Protein AF-A0AAD4N0A0-F1 (afdb_monomer)

pLDDT: mean 78.09, std 19.61, range [38.66, 98.5]

Radius of gyration: 37.31 Å; Cα contacts (8 Å, |Δi|>4): 371; chains: 1; bounding box: 78×63×131 Å

Secondary structure (DSSP, 8-state):
-PPP------------SS---EEEEEEEEE-TTT--EEEEEEEEE--TT----SEEE--BT--EEEE-TTTTS---TT-EEEEEEE--TTEEEEEEEEEEE--TTTSEEEEEESS-SSSPPSEEEESB-S--PPEE-SSSEEEEEEE--SS----EEEEEEEEEE-HHHHHHHHHHHTTHHHHHHHHHHHHHHHHHHHHHHHHHHHHHHHHTTSS---------

InterPro domains:
  IPR000859 CUB domain [PF00431] (65-161)
  IPR000859 CUB domain [PS01180] (51-164)
  IPR000859 CUB domain [SM00042] (51-164)
  IPR000859 CUB domain [cd00041] (51-163)
  IPR035914 Spermadhesin, CUB domain superfamily [G3DSA:2.60.120.290] (49-170)
  IPR035914 Spermadhesin, CUB domain superfamily [SSF49854] (64-163)

Solvent-accessible surface area (backbone atoms only — not comparable to full-atom values): 13132 Å² total; per-residue (Å²): 135,79,82,82,84,76,80,77,77,82,79,80,86,76,88,72,86,88,65,89,55,74,52,78,46,75,44,85,46,72,48,89,85,76,79,52,75,45,75,49,75,47,75,46,86,56,66,85,70,45,69,73,75,43,72,41,81,35,41,79,80,43,78,44,82,51,61,41,33,60,48,85,41,57,33,54,58,62,39,78,35,58,37,37,39,38,34,59,88,71,26,16,41,39,37,37,68,77,41,40,30,36,38,62,89,64,20,37,42,37,34,25,62,23,90,53,85,88,59,81,58,79,42,77,46,52,19,74,54,93,81,65,76,73,46,68,39,90,36,31,24,34,26,36,40,39,38,33,42,92,58,78,67,32,41,31,34,36,31,36,34,21,15,40,75,28,73,67,52,51,53,55,50,53,58,64,61,60,58,59,66,58,53,53,51,49,51,52,50,49,51,50,53,55,48,52,52,53,52,49,52,50,51,53,53,51,54,55,57,62,67,69,75,75,74,79,81,84,83,81,84,84,88,130

Sequence (224 aa):
MLPDDEDESMQKSIDVEDIEFVSIWYHREGDKTNGARKLRIEYEWREKCYCGENELKAELGVWKLLTSPDYPLQYCNNLNCEYRIVADEGFQIALNITDFFTEMNQDSLAIFDGNTTDKEHLQLVSGVELFMPIIRTESNMMTLLFTTDLSITMRGFSLIYTAEKTPVYRDLVSKSTGHSRWSIACVVILVVILGATAVAFLFIRSNRLNVANERGGPAIRFVR

Foldseek 3Di:
DDDDPPPPPPDDDDDCPPADDKDKDWDWDDDPPPRDIDIDIDIDGDDALDLPDQEAEFAAPDKDKHFAGPAQPWHDAFHWHKHKYAYDPQWKKKKDWQWAAFAAPAKWKFKCADDDPPDHTPDIDYHGDHDDDIDIHPGRMMMITTGHHNDDTHSGTMMIMHIYRDPVNVVVVCVVVVVPVVVVVVVVVVVVVVVVVVVVVVVVVVVVVVVVPPDDDDDDDDDD

Nearest PDB structures (foldseek):
  3kq4-assembly1_B  TM=8.824E-01  e=2.313E-08  Homo sapiens
  7wr7-assembly1_A  TM=9.149E-01  e=5.010E-08  Homo sapiens
  7t4s-assembly1_F  TM=8.786E-01  e=3.598E-08  Homo sapiens
  7wqx-assembly1_A  TM=9.155E-01  e=2.931E-07  Homo sapiens
  8h3u-assembly1_A  TM=8.243E-01  e=2.818E-06  Homo sapiens

Mean predicted aligned error: 16.09 Å

Structure (mmCIF, N/CA/C/O backbone):
data_AF-A0AAD4N0A0-F1
#
_entry.id   AF-A0AAD4N0A0-F1
#
loop_
_atom_site.group_PDB
_atom_site.id
_atom_site.type_symbol
_atom_site.label_atom_id
_atom_site.label_alt_id
_atom_site.label_comp_id
_atom_site.label_asym_id
_atom_site.label_entity_id
_atom_site.label_seq_id
_atom_site.pdbx_PDB_ins_code
_atom_site.Cartn_x
_atom_site.Cartn_y
_atom_site.Cartn_z
_atom_site.occupancy
_atom_site.B_iso_or_equiv
_atom_site.auth_seq_id
_atom_site.auth_comp_id
_atom_site.auth_asym_id
_atom_site.auth_atom_id
_atom_site.pdbx_PDB_model_num
ATOM 1 N N . MET A 1 1 ? -32.082 -46.749 -29.767 1.00 39.00 1 MET A N 1
ATOM 2 C CA . MET A 1 1 ? -30.834 -46.004 -30.007 1.00 39.00 1 MET A CA 1
ATOM 3 C C . MET A 1 1 ? -31.104 -44.589 -29.547 1.00 39.00 1 MET A C 1
ATOM 5 O O . MET A 1 1 ? -31.880 -43.899 -30.193 1.00 39.00 1 MET A O 1
ATOM 9 N N . LEU A 1 2 ? -30.636 -44.259 -28.345 1.00 40.38 2 LEU A N 1
ATOM 10 C CA . LEU A 1 2 ? -30.612 -42.886 -27.840 1.00 40.38 2 LEU A CA 1
ATOM 11 C C . LEU A 1 2 ? -29.339 -42.230 -28.400 1.00 40.38 2 LEU A C 1
ATOM 13 O O . LEU A 1 2 ? -28.370 -42.969 -28.587 1.00 40.38 2 LEU A O 1
ATOM 17 N N . PRO A 1 3 ? -29.340 -40.930 -28.729 1.00 46.44 3 PRO A N 1
ATOM 18 C CA . PRO A 1 3 ? -28.129 -40.259 -29.178 1.00 46.44 3 PRO A CA 1
ATOM 19 C C . PRO A 1 3 ? -27.161 -40.151 -28.003 1.00 46.44 3 PRO A C 1
ATOM 21 O O . PRO A 1 3 ? -27.583 -39.856 -26.886 1.00 46.44 3 PRO A O 1
ATOM 24 N N . ASP A 1 4 ? -25.894 -40.436 -28.277 1.00 44.53 4 ASP A N 1
ATOM 25 C CA . ASP A 1 4 ? -24.787 -40.256 -27.351 1.00 44.53 4 ASP A CA 1
ATOM 26 C C . ASP A 1 4 ? -24.687 -38.772 -26.958 1.00 44.53 4 ASP A C 1
ATOM 28 O O . ASP A 1 4 ? -24.577 -37.900 -27.821 1.00 44.53 4 ASP A O 1
ATOM 32 N N . ASP A 1 5 ? -24.763 -38.489 -25.655 1.00 46.69 5 ASP A N 1
ATOM 33 C CA . ASP A 1 5 ? -24.410 -37.187 -25.090 1.00 46.69 5 ASP A CA 1
ATOM 34 C C . ASP A 1 5 ? -22.886 -37.029 -25.226 1.00 46.69 5 ASP A C 1
ATOM 36 O O . ASP A 1 5 ? -22.114 -37.509 -24.392 1.00 46.69 5 ASP A O 1
ATOM 40 N N . GLU A 1 6 ? -22.438 -36.415 -26.323 1.00 50.44 6 GLU A N 1
ATOM 41 C CA . GLU A 1 6 ? -21.056 -35.964 -26.462 1.00 50.44 6 GLU A CA 1
ATOM 42 C C . GLU A 1 6 ? -20.818 -34.830 -25.459 1.00 50.44 6 GLU A C 1
ATOM 44 O O . GLU A 1 6 ? -21.303 -33.709 -25.604 1.00 50.44 6 GLU A O 1
ATOM 49 N N . ASP A 1 7 ? -20.086 -35.165 -24.400 1.00 44.75 7 ASP A N 1
ATOM 50 C CA . ASP A 1 7 ? -19.534 -34.239 -23.420 1.00 44.75 7 ASP A CA 1
ATOM 51 C C . ASP A 1 7 ? -18.530 -33.331 -24.161 1.00 44.75 7 ASP A C 1
ATOM 53 O O . ASP A 1 7 ? -17.347 -33.656 -24.297 1.00 44.75 7 ASP A O 1
ATOM 57 N N . GLU A 1 8 ? -19.016 -32.229 -24.747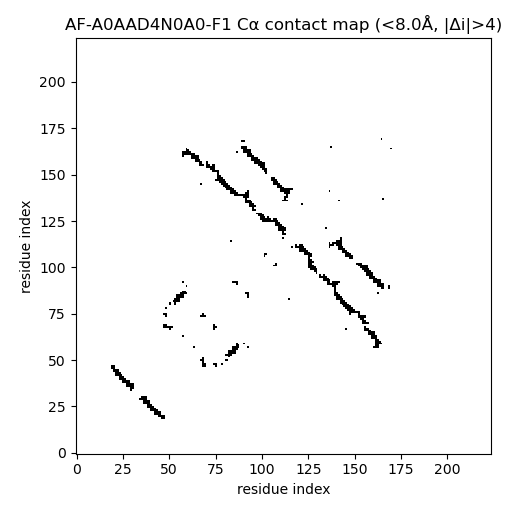 1.00 44.53 8 GLU A N 1
ATOM 58 C CA . GLU A 1 8 ? -18.183 -31.211 -25.391 1.00 44.53 8 GLU A CA 1
ATOM 59 C C . GLU A 1 8 ? -17.275 -30.583 -24.327 1.00 44.53 8 GLU A C 1
ATOM 61 O O . GLU A 1 8 ? -17.592 -29.584 -23.677 1.00 44.53 8 GLU A O 1
ATOM 66 N N . SER A 1 9 ? -16.095 -31.174 -24.145 1.00 45.38 9 SER A N 1
ATOM 67 C CA . SER A 1 9 ? -15.001 -30.544 -23.429 1.00 45.38 9 SER A CA 1
ATOM 68 C C . SER A 1 9 ? -14.623 -29.269 -24.185 1.00 45.38 9 SER A C 1
ATOM 70 O O . SER A 1 9 ? -13.879 -29.309 -25.166 1.00 45.38 9 SER A O 1
ATOM 72 N N . MET A 1 10 ? -15.162 -28.129 -23.750 1.00 38.66 10 MET A N 1
ATOM 73 C CA . MET A 1 10 ? -14.796 -26.810 -24.258 1.00 38.66 10 MET A CA 1
ATOM 74 C C . MET A 1 10 ? -13.320 -26.532 -23.948 1.00 38.66 10 MET A C 1
ATOM 76 O O . MET A 1 10 ? -12.972 -25.973 -22.907 1.00 38.66 10 MET A O 1
ATOM 80 N N . GLN A 1 11 ? -12.431 -26.900 -24.866 1.00 45.00 11 GLN A N 1
ATOM 81 C CA . GLN A 1 11 ? -11.058 -26.422 -24.868 1.00 45.00 11 GLN A CA 1
ATOM 82 C C . GLN A 1 11 ? -11.026 -25.090 -25.617 1.00 45.00 11 GLN A C 1
ATOM 84 O O . GLN A 1 11 ? -11.047 -25.043 -26.844 1.00 45.00 11 GLN A O 1
ATOM 89 N N . LYS A 1 12 ? -10.998 -23.985 -24.869 1.00 49.06 12 LYS A N 1
ATOM 90 C CA . LYS A 1 12 ? -10.804 -22.650 -25.435 1.00 49.06 12 LYS A CA 1
ATOM 91 C C . LYS A 1 12 ? -9.315 -22.311 -25.375 1.00 49.06 12 LYS A C 1
ATOM 93 O O . LYS A 1 12 ? -8.808 -21.954 -24.316 1.00 49.06 12 LYS A O 1
ATOM 98 N N . SER A 1 13 ? -8.610 -22.477 -26.490 1.00 48.03 13 SER A N 1
ATOM 99 C CA . SER A 1 13 ? -7.266 -21.922 -26.668 1.00 48.03 13 SER A CA 1
ATOM 100 C C . SER A 1 13 ? -7.373 -20.409 -26.856 1.00 48.03 13 SER A C 1
ATOM 102 O O . SER A 1 13 ? -8.276 -19.931 -27.543 1.00 48.03 13 SER A O 1
ATOM 104 N N . ILE A 1 14 ? -6.484 -19.654 -26.218 1.00 56.62 14 ILE A N 1
ATOM 105 C CA . ILE A 1 14 ? -6.384 -18.203 -26.377 1.00 56.62 14 ILE A CA 1
ATOM 106 C C . ILE A 1 14 ? -4.978 -17.927 -26.896 1.00 56.62 14 ILE A C 1
ATOM 108 O O . ILE A 1 14 ? -4.012 -18.352 -26.265 1.00 56.62 14 ILE A O 1
ATOM 112 N N . ASP A 1 15 ? -4.885 -17.260 -28.043 1.00 48.06 15 ASP A N 1
ATOM 113 C CA . ASP A 1 15 ? -3.617 -16.829 -28.627 1.00 48.06 15 ASP A CA 1
ATOM 114 C C . ASP A 1 15 ? -3.107 -15.589 -27.874 1.00 48.06 15 ASP A C 1
ATOM 116 O O . ASP A 1 15 ? -3.826 -14.607 -27.691 1.00 48.06 15 ASP A O 1
ATOM 120 N N . VAL A 1 16 ? -1.877 -15.680 -27.365 1.00 56.72 16 VAL A N 1
ATOM 121 C CA . VAL A 1 16 ? -1.279 -14.782 -26.360 1.00 56.72 16 VAL A CA 1
ATOM 122 C C . VAL A 1 16 ? -0.253 -13.866 -27.032 1.00 56.72 16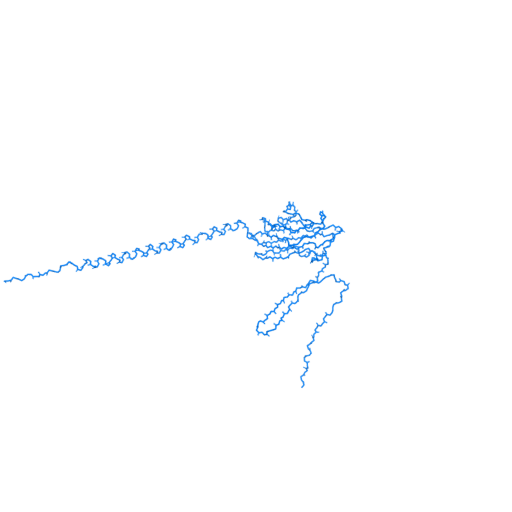 VAL A C 1
ATOM 124 O O . VAL A 1 16 ? 0.922 -13.896 -26.682 1.00 56.72 16 VAL A O 1
ATOM 127 N N . GLU A 1 17 ? -0.657 -13.105 -28.052 1.00 55.78 17 GLU A N 1
ATOM 128 C CA . GLU A 1 17 ? 0.289 -12.232 -28.777 1.00 55.78 17 GLU A CA 1
ATOM 129 C C . GLU A 1 17 ? 0.360 -10.794 -28.223 1.00 55.78 17 GLU A C 1
ATOM 131 O O . GLU A 1 17 ? 1.402 -10.165 -28.362 1.00 55.78 17 GLU A O 1
ATOM 136 N N . ASP A 1 18 ? -0.648 -10.331 -27.469 1.00 47.41 18 ASP A N 1
ATOM 137 C CA . ASP A 1 18 ? -0.674 -8.991 -26.833 1.00 47.41 18 ASP A CA 1
ATOM 138 C C . ASP A 1 18 ? -0.895 -9.038 -25.305 1.00 47.41 18 ASP A C 1
ATOM 140 O O . ASP A 1 18 ? -1.326 -8.071 -24.676 1.00 47.41 18 ASP A O 1
ATOM 144 N N . ILE A 1 19 ? -0.667 -10.195 -24.683 1.00 53.41 19 ILE A N 1
ATOM 145 C CA . ILE A 1 19 ? -1.099 -10.468 -23.308 1.00 53.41 19 ILE A CA 1
ATOM 146 C C . ILE A 1 19 ? 0.129 -10.548 -22.403 1.00 53.41 19 ILE A C 1
ATOM 148 O O . ILE A 1 19 ? 0.913 -11.491 -22.500 1.00 53.41 19 ILE A O 1
ATOM 152 N N . GLU A 1 20 ? 0.289 -9.588 -21.493 1.00 63.09 20 GLU A N 1
ATOM 153 C CA . GLU A 1 20 ? 1.493 -9.535 -20.658 1.00 63.09 20 GLU A CA 1
ATOM 154 C C . GLU A 1 20 ? 1.367 -10.275 -19.311 1.00 63.09 20 GLU A C 1
ATOM 156 O O . GLU A 1 20 ? 2.393 -10.689 -18.774 1.00 63.09 20 GLU A O 1
ATOM 161 N N . PHE A 1 21 ? 0.162 -10.517 -18.766 1.00 56.12 21 PHE A N 1
ATOM 162 C CA . PHE A 1 21 ? -0.040 -11.375 -17.581 1.00 56.12 21 PHE A CA 1
ATOM 163 C C . PHE A 1 21 ? -1.516 -11.739 -17.336 1.00 56.12 21 PHE A C 1
ATOM 165 O O . PHE A 1 21 ? -2.439 -10.999 -17.671 1.00 56.12 21 PHE A O 1
ATOM 172 N N . VAL A 1 22 ? -1.734 -12.904 -16.715 1.00 64.94 22 VAL A N 1
ATOM 173 C CA . VAL A 1 22 ? -3.046 -13.413 -16.279 1.00 64.94 22 VAL A CA 1
ATOM 174 C C . VAL A 1 22 ? -2.965 -13.686 -14.782 1.00 64.94 22 VAL A C 1
ATOM 176 O O . VAL A 1 22 ? -2.152 -14.502 -14.343 1.00 64.94 22 VAL A O 1
ATOM 179 N N . SER A 1 23 ? -3.806 -13.022 -13.988 1.00 62.53 23 SER A N 1
ATOM 180 C CA . SER A 1 23 ? -3.938 -13.348 -12.563 1.00 62.53 23 SER A CA 1
ATOM 181 C C . SER A 1 23 ? -4.853 -14.560 -12.418 1.00 62.53 23 SER A C 1
ATOM 183 O O . SER A 1 23 ? -5.976 -14.530 -12.915 1.00 62.53 23 SER A O 1
ATOM 185 N N . ILE A 1 24 ? -4.379 -15.625 -11.763 1.00 72.75 24 ILE A N 1
ATOM 186 C CA . ILE A 1 24 ? -5.126 -16.878 -11.584 1.00 72.75 24 ILE A CA 1
ATOM 187 C C . ILE A 1 24 ? -5.365 -17.113 -10.096 1.00 72.75 24 ILE A C 1
ATOM 189 O O . ILE A 1 24 ? -4.429 -17.317 -9.323 1.00 72.75 24 ILE A O 1
ATOM 193 N N . TRP A 1 25 ? -6.632 -17.168 -9.713 1.00 65.12 25 TRP A N 1
ATOM 194 C CA . TRP A 1 25 ? -7.077 -17.569 -8.388 1.00 65.12 25 TRP A CA 1
ATOM 195 C C . TRP A 1 25 ? -7.636 -18.983 -8.472 1.00 65.12 25 TRP A C 1
ATOM 197 O O . TRP A 1 25 ? -8.392 -19.308 -9.388 1.00 65.12 25 TRP A O 1
ATOM 207 N N . TYR A 1 26 ? -7.291 -19.848 -7.519 1.00 73.62 26 TYR A N 1
ATOM 208 C CA . TYR A 1 26 ? -7.885 -21.177 -7.451 1.00 73.62 26 TYR A CA 1
ATOM 209 C C . TYR A 1 26 ? -8.415 -21.478 -6.055 1.00 73.62 26 TYR A C 1
ATOM 211 O O . TYR A 1 26 ? -7.747 -21.273 -5.043 1.00 73.62 26 TYR A O 1
ATOM 219 N N . HIS A 1 27 ? -9.623 -22.027 -6.013 1.00 72.81 27 HIS A N 1
ATOM 220 C CA . HIS A 1 27 ? -10.274 -22.467 -4.793 1.00 72.81 27 HIS A CA 1
ATOM 221 C C . HIS A 1 27 ? -10.482 -23.974 -4.866 1.00 72.81 27 HIS A C 1
ATOM 223 O O . HIS A 1 27 ? -11.078 -24.502 -5.810 1.00 72.81 27 HIS A O 1
ATOM 229 N N . ARG A 1 28 ? -9.985 -24.687 -3.853 1.00 73.88 28 ARG A N 1
ATOM 230 C CA . ARG A 1 28 ? -10.253 -26.115 -3.692 1.00 73.88 28 ARG A CA 1
ATOM 231 C C . ARG A 1 28 ? -11.594 -26.280 -2.987 1.00 73.88 28 ARG A C 1
ATOM 233 O O . ARG A 1 28 ? -11.701 -26.028 -1.792 1.00 73.88 28 ARG A O 1
ATOM 240 N N . GLU A 1 29 ? -12.590 -26.753 -3.717 1.00 73.69 29 GLU A N 1
ATOM 241 C CA . GLU A 1 29 ? -13.900 -27.104 -3.184 1.00 73.69 29 GLU A CA 1
ATOM 242 C C . GLU A 1 29 ? -13.944 -28.633 -3.009 1.00 73.69 29 GLU A C 1
ATOM 244 O O . GLU A 1 29 ? -13.784 -29.405 -3.956 1.00 73.69 29 GLU A O 1
ATOM 249 N N . GLY A 1 30 ? -14.041 -29.092 -1.761 1.00 60.69 30 GLY A N 1
ATOM 250 C CA . GLY A 1 30 ? -14.078 -30.516 -1.430 1.00 60.69 30 GLY A CA 1
ATOM 251 C C . GLY A 1 30 ? -15.441 -30.898 -0.881 1.00 60.69 30 GLY A C 1
ATOM 252 O O . GLY A 1 30 ? -15.809 -30.420 0.190 1.00 60.69 30 GLY A O 1
ATOM 253 N N . ASP A 1 31 ? -16.151 -31.794 -1.563 1.00 63.16 31 ASP A N 1
ATOM 254 C CA . ASP A 1 31 ? -17.316 -32.452 -0.981 1.00 63.16 31 ASP A CA 1
ATOM 255 C C . ASP A 1 31 ? -16.859 -33.741 -0.283 1.00 63.16 31 ASP A C 1
ATOM 257 O O . ASP A 1 31 ? -16.401 -34.698 -0.915 1.00 63.16 31 ASP A O 1
ATOM 261 N N . LYS A 1 32 ? -16.943 -33.757 1.052 1.00 60.81 32 LYS A N 1
ATOM 262 C CA . LYS A 1 32 ? -16.514 -34.896 1.882 1.00 60.81 32 LYS A CA 1
ATOM 263 C C . LYS A 1 32 ? -17.379 -36.143 1.676 1.00 60.81 32 LYS A C 1
ATOM 265 O O . LYS A 1 32 ? -16.989 -37.208 2.146 1.00 60.81 32 LYS A O 1
ATOM 270 N N . THR A 1 33 ? -18.536 -36.019 1.027 1.00 62.75 33 THR A N 1
ATOM 271 C CA . THR A 1 33 ? -19.525 -37.100 0.934 1.00 62.75 33 THR A CA 1
ATOM 272 C C . THR A 1 33 ? -19.315 -38.016 -0.269 1.00 62.75 33 THR A C 1
ATOM 274 O O . THR A 1 33 ? -19.489 -39.223 -0.137 1.00 62.75 33 THR A O 1
ATOM 277 N N . ASN A 1 34 ? -18.843 -37.480 -1.401 1.00 63.91 34 ASN A N 1
ATOM 278 C CA . ASN A 1 34 ? -18.766 -38.226 -2.665 1.00 63.91 34 ASN A CA 1
ATOM 279 C C . ASN A 1 34 ? -17.339 -38.413 -3.209 1.00 63.91 34 ASN A C 1
ATOM 281 O O . ASN A 1 34 ? -17.160 -38.933 -4.306 1.00 63.91 34 ASN A O 1
ATOM 285 N N . GLY A 1 35 ? -16.304 -37.968 -2.486 1.00 61.94 35 GLY A N 1
ATOM 286 C CA . GLY A 1 35 ? -14.903 -38.097 -2.920 1.00 61.94 35 GLY A CA 1
ATOM 287 C C . GLY A 1 35 ? -14.523 -37.239 -4.138 1.00 61.94 35 GLY A C 1
ATOM 288 O O . GLY A 1 35 ? -13.354 -37.218 -4.531 1.00 61.94 35 GLY A O 1
ATOM 289 N N . ALA A 1 36 ? -15.478 -36.502 -4.710 1.00 61.31 36 ALA A N 1
ATOM 290 C CA . ALA A 1 36 ? -15.263 -35.570 -5.802 1.00 61.31 36 ALA A CA 1
ATOM 291 C C . ALA A 1 36 ? -14.485 -34.339 -5.313 1.00 61.31 36 ALA A C 1
ATOM 293 O O . ALA A 1 36 ? -14.819 -33.712 -4.303 1.00 61.31 36 ALA A O 1
ATOM 294 N N . ARG A 1 37 ? -13.426 -33.988 -6.046 1.00 69.25 37 ARG A N 1
ATOM 295 C CA . ARG A 1 37 ? -12.645 -32.768 -5.829 1.00 69.25 37 ARG A CA 1
ATOM 296 C C . ARG A 1 37 ? -13.008 -31.787 -6.929 1.00 69.25 37 ARG A C 1
ATOM 298 O O . ARG A 1 37 ? -12.824 -32.100 -8.100 1.00 69.25 37 ARG A O 1
ATOM 305 N N . LYS A 1 38 ? -13.500 -30.614 -6.552 1.00 71.50 38 LYS A N 1
ATOM 306 C CA . LYS A 1 38 ? -13.829 -29.540 -7.480 1.00 71.50 38 LYS A CA 1
ATOM 307 C C . LYS A 1 38 ? -12.783 -28.437 -7.342 1.00 71.50 38 LYS A C 1
ATOM 309 O O . LYS A 1 38 ? -12.433 -28.022 -6.239 1.00 71.50 38 LYS A O 1
ATOM 314 N N . LEU A 1 39 ? -12.241 -27.996 -8.470 1.00 73.19 39 LEU A N 1
ATOM 315 C CA . LEU A 1 39 ? -11.342 -26.852 -8.539 1.00 73.19 39 LEU A CA 1
ATOM 316 C C . LEU A 1 39 ? -12.112 -25.721 -9.208 1.00 73.19 39 LEU A C 1
ATOM 318 O O . LEU A 1 39 ? -12.539 -25.863 -10.351 1.00 73.19 39 LEU A O 1
ATOM 322 N N . ARG A 1 40 ? -12.317 -24.618 -8.492 1.00 75.25 40 ARG A N 1
ATOM 323 C CA . ARG A 1 40 ? -12.798 -23.382 -9.108 1.00 75.25 40 ARG A CA 1
ATOM 324 C C . ARG A 1 40 ? -11.579 -22.551 -9.472 1.00 75.25 40 ARG A C 1
ATOM 326 O O . ARG A 1 40 ? -10.789 -22.246 -8.584 1.00 75.25 40 ARG A O 1
ATOM 333 N N . ILE A 1 41 ? -11.436 -22.221 -10.749 1.00 76.12 41 ILE A N 1
ATOM 334 C CA . ILE A 1 41 ? -10.398 -21.321 -11.252 1.00 76.12 41 ILE A CA 1
ATOM 335 C C . ILE A 1 41 ? -11.090 -20.026 -11.665 1.00 76.12 41 ILE A C 1
ATOM 337 O O . ILE A 1 41 ? -12.038 -20.059 -12.445 1.00 76.12 41 ILE A O 1
ATOM 341 N N . GLU A 1 42 ? -10.631 -18.910 -11.121 1.00 73.12 42 GLU A N 1
ATOM 342 C CA . GLU A 1 42 ? -11.052 -17.562 -11.494 1.00 73.12 42 GLU A CA 1
ATOM 343 C C . GLU A 1 42 ? -9.836 -16.860 -12.099 1.00 73.12 42 GLU A C 1
ATOM 345 O O . GLU A 1 42 ? -8.722 -17.003 -11.593 1.00 73.12 42 GLU A O 1
ATOM 350 N N . TYR A 1 43 ? -10.025 -16.150 -13.208 1.00 69.56 43 TYR A N 1
ATOM 351 C CA . TYR A 1 43 ? -8.945 -15.431 -13.873 1.00 69.56 43 TYR A CA 1
ATOM 352 C C . TYR A 1 43 ? -9.379 -14.018 -14.239 1.00 69.56 43 TYR A C 1
ATOM 354 O O . TYR A 1 43 ? -10.552 -13.768 -14.517 1.00 69.56 43 TYR A O 1
ATOM 362 N N . GLU A 1 44 ? -8.416 -13.106 -14.242 1.00 67.38 44 GLU A N 1
ATOM 363 C CA . GLU A 1 44 ? -8.625 -11.699 -14.564 1.00 67.38 44 GLU A CA 1
ATOM 364 C C . GLU A 1 44 ? -7.501 -11.205 -15.484 1.00 67.38 44 GLU A C 1
ATOM 366 O O . GLU A 1 44 ? -6.320 -11.486 -15.245 1.00 67.38 44 GLU A O 1
ATOM 371 N N . TRP A 1 45 ? -7.889 -10.479 -16.537 1.00 65.94 45 TRP A N 1
ATOM 372 C CA . TRP A 1 45 ? -6.970 -9.734 -17.396 1.00 65.94 45 TRP A CA 1
ATOM 373 C C . TRP A 1 45 ? -6.547 -8.465 -16.674 1.00 65.94 45 TRP A C 1
ATOM 375 O O . TRP A 1 45 ? -7.401 -7.715 -16.206 1.00 65.94 45 TRP A O 1
ATOM 385 N N . ARG A 1 46 ? -5.247 -8.198 -16.612 1.00 64.12 46 ARG A N 1
ATOM 386 C CA . ARG A 1 46 ? -4.735 -6.947 -16.062 1.00 64.12 46 ARG A CA 1
ATOM 387 C C . ARG A 1 46 ? -3.787 -6.313 -17.070 1.00 64.12 46 ARG A C 1
ATOM 389 O O . ARG A 1 46 ? -3.024 -7.006 -17.736 1.00 64.12 46 ARG A O 1
ATOM 396 N N . GLU A 1 47 ? -3.887 -4.998 -17.204 1.00 69.38 47 GLU A N 1
ATOM 397 C CA . GLU A 1 47 ? -2.942 -4.204 -17.986 1.00 69.38 47 GLU A CA 1
ATOM 398 C C . GLU A 1 47 ? -1.642 -4.056 -17.202 1.00 69.38 47 GLU A C 1
ATOM 400 O O . GLU A 1 47 ? -1.664 -3.872 -15.983 1.00 69.38 47 GLU A O 1
ATOM 405 N N . LYS A 1 48 ? -0.498 -4.151 -17.881 1.00 72.44 48 LYS A N 1
ATOM 406 C CA . LYS A 1 48 ? 0.804 -4.104 -17.203 1.00 72.44 48 LYS A CA 1
ATOM 407 C C . LYS A 1 48 ? 1.003 -2.719 -16.649 1.00 72.44 48 LYS A C 1
ATOM 409 O O . LYS A 1 48 ? 0.495 -1.754 -17.218 1.00 72.44 48 LYS A O 1
ATOM 414 N N . CYS A 1 49 ? 1.712 -2.618 -15.531 1.00 82.94 49 CYS A N 1
ATOM 415 C CA . CYS A 1 49 ? 1.886 -1.334 -14.861 1.00 82.94 49 CYS A CA 1
ATOM 416 C C . CYS A 1 49 ? 0.576 -0.726 -14.320 1.00 82.94 49 CYS A C 1
ATOM 418 O O . CYS A 1 49 ? 0.552 0.457 -13.979 1.00 82.94 49 CYS A O 1
ATOM 420 N N . TYR A 1 50 ? -0.512 -1.497 -14.221 1.00 85.38 50 TYR A N 1
ATOM 421 C CA . TYR A 1 50 ? -1.758 -1.015 -13.636 1.00 85.38 50 TYR A CA 1
ATOM 422 C C . TYR A 1 50 ? -1.713 -1.085 -12.108 1.00 85.38 50 TYR A C 1
ATOM 424 O O . TYR A 1 50 ? -1.452 -2.134 -11.518 1.00 85.38 50 TYR A O 1
ATOM 432 N N . CYS A 1 51 ? -2.019 0.041 -11.464 1.00 89.69 51 CYS A N 1
ATOM 433 C CA . CYS A 1 51 ? -2.038 0.167 -10.009 1.00 89.69 51 CYS A CA 1
ATOM 434 C C . CYS A 1 51 ? -3.194 -0.594 -9.342 1.00 89.69 51 CYS A C 1
ATOM 436 O O . CYS A 1 51 ? -3.183 -0.742 -8.133 1.00 89.69 51 CYS A O 1
ATOM 438 N N . GLY A 1 52 ? -4.184 -1.108 -10.073 1.00 86.69 52 GLY A N 1
ATOM 439 C CA . GLY A 1 52 ? -5.357 -1.714 -9.441 1.00 86.69 52 GLY A CA 1
ATOM 440 C C . GLY A 1 52 ? -6.360 -0.674 -8.937 1.00 86.69 52 GLY A C 1
ATOM 441 O O . GLY A 1 52 ? -6.410 0.457 -9.417 1.00 86.69 52 GLY A O 1
ATOM 442 N N . GLU A 1 53 ? -7.191 -1.084 -7.978 1.00 88.75 53 GLU A N 1
ATOM 443 C CA . GLU A 1 53 ? -8.199 -0.220 -7.365 1.00 88.75 53 GLU A CA 1
ATOM 444 C C . GLU A 1 53 ? -7.569 0.799 -6.407 1.00 88.75 53 GLU A C 1
ATOM 446 O O . GLU A 1 53 ? -6.790 0.450 -5.518 1.00 88.75 53 GLU A O 1
ATOM 451 N N . ASN A 1 54 ? -7.987 2.059 -6.538 1.00 91.00 54 ASN A N 1
ATOM 452 C CA . ASN A 1 54 ? -7.490 3.144 -5.694 1.00 91.00 54 ASN A CA 1
ATOM 453 C C . ASN A 1 54 ? -8.180 3.207 -4.323 1.00 91.00 54 ASN A C 1
ATOM 455 O O . ASN A 1 54 ? -7.660 3.867 -3.434 1.00 91.00 54 ASN A O 1
ATOM 459 N N . GLU A 1 55 ? -9.344 2.577 -4.124 1.00 95.62 55 GLU A N 1
ATOM 460 C CA . GLU A 1 55 ? -10.085 2.616 -2.854 1.00 95.62 55 GLU A CA 1
ATOM 461 C C . GLU A 1 55 ? -10.299 1.201 -2.308 1.00 95.62 55 GLU A C 1
ATOM 463 O O . GLU A 1 55 ? -10.988 0.377 -2.901 1.00 95.62 55 GLU A O 1
ATOM 468 N N . LEU A 1 56 ? -9.699 0.921 -1.155 1.00 96.88 56 LEU A N 1
ATOM 469 C CA . LEU A 1 56 ? -9.595 -0.398 -0.549 1.00 96.88 56 LEU A CA 1
ATOM 470 C C . LEU A 1 56 ? -10.306 -0.410 0.803 1.00 96.88 56 LEU A C 1
ATOM 472 O O . LEU A 1 56 ? -10.127 0.485 1.625 1.00 96.88 56 LEU A O 1
ATOM 476 N N . LYS A 1 57 ? -11.079 -1.460 1.090 1.00 97.75 57 LYS A N 1
ATOM 477 C CA . LYS A 1 57 ? -11.786 -1.590 2.375 1.00 97.75 57 LYS A CA 1
ATOM 478 C C . LYS A 1 57 ? -11.020 -2.457 3.364 1.00 97.75 57 LYS A C 1
ATOM 480 O O . LYS A 1 57 ? -10.825 -3.649 3.112 1.00 97.75 57 LYS A O 1
ATOM 485 N N . ALA A 1 58 ? -10.663 -1.897 4.515 1.00 98.00 58 ALA A N 1
ATOM 486 C CA . ALA A 1 58 ? -10.105 -2.633 5.642 1.00 98.00 58 ALA A CA 1
ATOM 487 C C . ALA A 1 58 ? -11.221 -3.182 6.540 1.00 98.00 58 ALA A C 1
ATOM 489 O O . ALA A 1 58 ? -12.075 -2.446 7.027 1.00 98.00 58 ALA A O 1
ATOM 490 N N . GLU A 1 59 ? -11.190 -4.490 6.786 1.00 97.19 59 GLU A N 1
ATOM 491 C CA . GLU A 1 59 ? -12.158 -5.182 7.638 1.00 97.19 59 GLU A CA 1
ATOM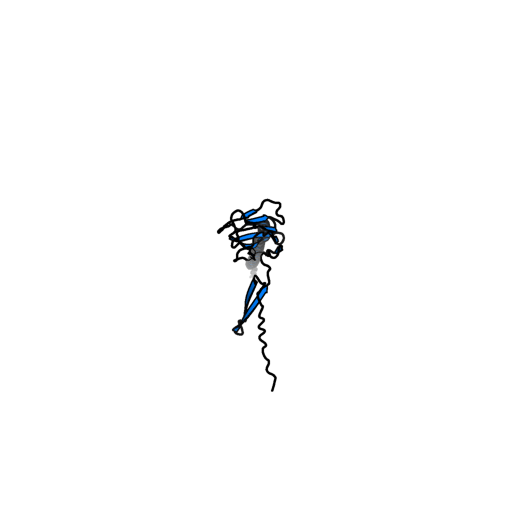 492 C C . GLU A 1 59 ? -11.530 -5.526 8.992 1.00 97.19 59 GLU A C 1
ATOM 494 O O . GLU A 1 59 ? -10.339 -5.841 9.084 1.00 97.19 59 GLU A O 1
ATOM 499 N N . LEU A 1 60 ? -12.333 -5.456 10.058 1.00 96.56 60 LEU A N 1
ATOM 500 C CA . LEU A 1 60 ? -11.860 -5.646 11.429 1.00 96.56 60 LEU A CA 1
ATOM 501 C C . LEU A 1 60 ? -11.271 -7.050 11.625 1.00 96.56 60 LEU A C 1
ATOM 503 O O . LEU A 1 60 ? -11.994 -8.044 11.595 1.00 96.56 60 LEU A O 1
ATOM 507 N N . GLY A 1 61 ? -9.965 -7.121 11.893 1.00 94.38 61 GLY A N 1
ATOM 508 C CA . GLY A 1 61 ? -9.252 -8.373 12.164 1.00 94.38 61 GLY A CA 1
ATOM 509 C C . GLY A 1 61 ? -9.047 -9.285 10.950 1.00 94.38 61 GLY A C 1
ATOM 510 O O . GLY A 1 61 ? -8.531 -10.391 11.113 1.00 94.38 61 GLY A O 1
ATOM 511 N N . VAL A 1 62 ? -9.431 -8.845 9.749 1.00 96.88 62 VAL A N 1
ATOM 512 C CA . VAL A 1 62 ? -9.192 -9.566 8.495 1.00 96.88 62 VAL A CA 1
ATOM 513 C C . VAL A 1 62 ? -7.998 -8.923 7.801 1.00 96.88 62 VAL A C 1
ATOM 515 O O . VAL A 1 62 ? -8.035 -7.738 7.470 1.00 96.88 62 VAL A O 1
ATOM 518 N N . TRP A 1 63 ? -6.926 -9.692 7.618 1.00 96.50 63 TRP A N 1
ATOM 519 C CA . TRP A 1 63 ? -5.737 -9.241 6.899 1.00 96.50 63 TRP A CA 1
ATOM 520 C C . TRP A 1 63 ? -5.938 -9.400 5.395 1.00 96.50 63 TRP A C 1
ATOM 522 O O . TRP A 1 63 ? -6.200 -10.504 4.915 1.00 96.50 63 TRP A O 1
ATOM 532 N N . LYS A 1 64 ? -5.800 -8.298 4.660 1.00 96.88 64 LYS A N 1
ATOM 533 C CA . LYS A 1 64 ? -5.870 -8.248 3.197 1.00 96.88 64 LYS A CA 1
ATOM 534 C C . LYS A 1 64 ? -4.497 -7.942 2.621 1.00 96.88 64 LYS A C 1
ATOM 536 O O . LYS A 1 64 ? -3.747 -7.168 3.206 1.00 96.88 64 LYS A O 1
ATOM 541 N N . LEU A 1 65 ? -4.187 -8.563 1.489 1.00 95.81 65 LEU A N 1
ATOM 542 C CA . LEU A 1 65 ? -2.938 -8.383 0.756 1.00 95.81 65 LEU A CA 1
ATOM 543 C C . LEU A 1 65 ? -3.071 -7.220 -0.234 1.00 95.81 65 LEU A C 1
ATOM 545 O O . LEU A 1 65 ? -4.079 -7.117 -0.929 1.00 95.81 65 LEU A O 1
ATOM 549 N N . LEU A 1 66 ? -2.035 -6.390 -0.320 1.00 96.50 66 LEU A N 1
ATOM 550 C CA . LEU A 1 66 ? -1.821 -5.424 -1.393 1.00 96.50 66 LEU A CA 1
ATOM 551 C C . LEU A 1 66 ? -0.378 -5.552 -1.878 1.00 96.50 66 LEU A C 1
ATOM 553 O O . LEU A 1 66 ? 0.550 -5.674 -1.077 1.00 96.50 66 LEU A O 1
ATOM 557 N N . THR A 1 67 ? -0.188 -5.504 -3.188 1.00 95.69 67 THR A N 1
ATOM 558 C CA . THR A 1 67 ? 1.129 -5.606 -3.813 1.00 95.69 67 THR A CA 1
ATOM 559 C C . THR A 1 67 ? 1.338 -4.474 -4.805 1.00 95.69 67 THR A C 1
ATOM 561 O O . THR A 1 67 ? 0.368 -3.925 -5.328 1.00 95.69 67 THR A O 1
ATOM 564 N N . SER A 1 68 ? 2.597 -4.151 -5.097 1.00 96.00 68 SER A N 1
ATOM 565 C CA . SER A 1 68 ? 2.928 -3.300 -6.242 1.00 96.00 68 SER A CA 1
ATOM 566 C C . SER A 1 68 ? 2.453 -3.943 -7.553 1.00 96.00 68 SE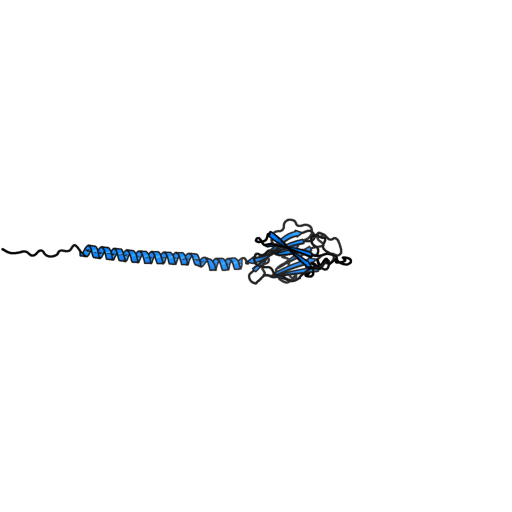R A C 1
ATOM 568 O O . SER A 1 68 ? 2.273 -5.171 -7.594 1.00 96.00 68 SER A O 1
ATOM 570 N N . PRO A 1 69 ? 2.295 -3.154 -8.634 1.00 93.06 69 PRO A N 1
ATOM 571 C CA . PRO A 1 69 ? 2.046 -3.698 -9.964 1.00 93.06 69 PRO A CA 1
ATOM 572 C C . PRO A 1 69 ? 3.040 -4.812 -10.297 1.00 93.06 69 PRO A C 1
ATOM 574 O O . PRO A 1 69 ? 4.227 -4.703 -9.986 1.00 93.06 69 PRO A O 1
ATOM 577 N N . ASP A 1 70 ? 2.524 -5.890 -10.882 1.00 90.12 70 ASP A N 1
ATOM 578 C CA . ASP A 1 70 ? 3.271 -7.048 -11.383 1.00 90.12 70 ASP A CA 1
ATOM 579 C C . ASP A 1 70 ? 4.050 -7.885 -10.347 1.00 90.12 70 ASP A C 1
ATOM 581 O O . ASP A 1 70 ? 4.649 -8.894 -10.718 1.00 90.12 70 ASP A O 1
ATOM 585 N N . TYR A 1 71 ? 3.994 -7.570 -9.045 1.00 92.19 71 TYR A N 1
ATOM 586 C CA . TYR A 1 71 ? 4.629 -8.382 -7.994 1.00 92.19 71 TYR A CA 1
ATOM 587 C C . TYR A 1 71 ? 4.210 -9.870 -8.100 1.00 92.19 71 TYR A C 1
ATOM 589 O O . TYR A 1 71 ? 3.014 -10.158 -8.203 1.00 92.19 71 TYR A O 1
ATOM 597 N N . PRO A 1 72 ? 5.140 -10.850 -8.029 1.00 93.19 72 PRO A N 1
ATOM 598 C CA . PRO A 1 72 ? 6.553 -10.743 -7.646 1.00 93.19 72 PRO A CA 1
ATOM 599 C C . PRO A 1 72 ? 7.5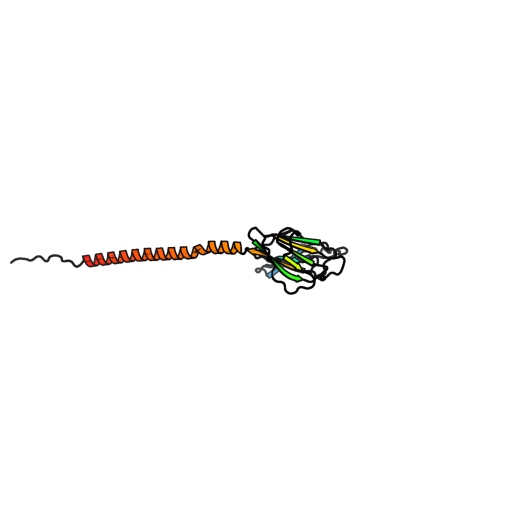22 -10.550 -8.830 1.00 93.19 72 PRO A C 1
ATOM 601 O O . PRO A 1 72 ? 8.720 -10.824 -8.697 1.00 93.19 72 PRO A O 1
ATOM 604 N N . LEU A 1 73 ? 7.028 -10.147 -10.001 1.00 91.50 73 LEU A N 1
ATOM 605 C CA . LEU A 1 73 ? 7.868 -9.636 -11.083 1.00 91.50 73 LEU A CA 1
ATOM 606 C C . LEU A 1 73 ? 8.284 -8.192 -10.782 1.00 91.50 73 LEU A C 1
ATOM 608 O O . LEU A 1 73 ? 7.973 -7.642 -9.727 1.00 91.50 73 LEU A O 1
ATOM 612 N N . GLN A 1 74 ? 9.064 -7.613 -11.691 1.00 94.31 74 GLN A N 1
ATOM 613 C CA . GLN A 1 74 ? 9.497 -6.232 -11.550 1.00 94.31 74 GLN A CA 1
ATOM 614 C C . GLN A 1 74 ? 8.329 -5.275 -11.795 1.00 94.31 74 GLN A C 1
ATOM 616 O O . GLN A 1 74 ? 7.585 -5.472 -12.755 1.00 94.31 74 GLN A O 1
ATOM 621 N N . TYR A 1 75 ? 8.198 -4.244 -10.955 1.00 95.62 75 TYR A N 1
ATOM 622 C CA . TYR A 1 75 ? 7.253 -3.150 -11.200 1.00 95.62 75 TYR A CA 1
ATOM 623 C C . TYR A 1 75 ? 7.663 -2.336 -12.436 1.00 95.62 75 TYR A C 1
ATOM 625 O O . TYR A 1 75 ? 8.717 -2.559 -13.025 1.00 95.62 75 TYR A O 1
ATOM 633 N N . CYS A 1 76 ? 6.842 -1.365 -12.830 1.00 94.94 76 CYS A N 1
ATOM 634 C CA . CYS A 1 76 ? 7.132 -0.496 -13.967 1.00 94.94 76 CYS A CA 1
ATOM 635 C C . CYS A 1 76 ? 7.763 0.846 -13.583 1.00 94.94 76 CYS A C 1
ATOM 637 O O . CYS A 1 76 ? 7.584 1.355 -12.478 1.00 94.94 76 CYS A O 1
ATOM 639 N N . ASN A 1 77 ? 8.444 1.454 -14.548 1.00 96.50 77 ASN A N 1
ATOM 640 C CA . ASN A 1 77 ? 8.908 2.837 -14.459 1.00 96.50 77 ASN A CA 1
ATOM 641 C C . ASN A 1 77 ? 7.727 3.819 -14.501 1.00 96.50 77 ASN A C 1
ATOM 643 O O . ASN A 1 77 ? 6.681 3.517 -15.082 1.00 96.50 77 ASN A O 1
ATOM 647 N N . ASN A 1 78 ? 7.943 5.026 -13.983 1.00 96.25 78 ASN A N 1
ATOM 648 C CA . ASN A 1 78 ? 7.036 6.168 -14.058 1.00 96.25 78 ASN A CA 1
ATOM 649 C C . ASN A 1 78 ? 5.640 5.889 -13.472 1.00 96.25 78 ASN A C 1
ATOM 651 O O . ASN A 1 78 ? 4.625 6.378 -13.975 1.00 96.25 78 ASN A O 1
ATOM 655 N N . LEU A 1 79 ? 5.584 5.069 -12.424 1.00 97.06 79 LEU A N 1
ATOM 656 C CA . LEU A 1 79 ? 4.364 4.803 -11.679 1.00 97.06 79 LEU A CA 1
ATOM 657 C C . LEU A 1 79 ? 4.055 5.972 -10.750 1.00 97.06 79 LEU A C 1
ATOM 659 O O . LEU A 1 79 ? 4.942 6.589 -10.163 1.00 97.06 79 LEU A O 1
ATOM 663 N N . ASN A 1 80 ? 2.762 6.229 -10.588 1.00 96.75 80 ASN A N 1
ATOM 664 C CA . ASN A 1 80 ? 2.218 7.127 -9.582 1.00 96.75 80 ASN A CA 1
ATOM 665 C C . ASN A 1 80 ? 0.926 6.504 -9.041 1.00 96.75 80 ASN A C 1
ATOM 667 O O . ASN A 1 80 ? -0.179 6.888 -9.426 1.00 96.75 80 ASN A O 1
ATOM 671 N N . CYS A 1 81 ? 1.085 5.454 -8.237 1.00 96.81 81 CYS A N 1
ATOM 672 C CA . CYS A 1 81 ? -0.027 4.676 -7.708 1.00 96.81 81 CYS A CA 1
ATOM 673 C C . CYS A 1 81 ? -0.464 5.217 -6.348 1.00 96.81 81 CYS A C 1
ATOM 675 O O . CYS A 1 81 ? 0.318 5.193 -5.396 1.00 96.81 81 CYS A O 1
ATOM 677 N N . GLU A 1 82 ? -1.724 5.635 -6.244 1.00 97.00 82 GLU A N 1
ATOM 678 C CA . GLU A 1 82 ? -2.338 6.071 -4.991 1.00 97.00 82 GLU A CA 1
ATOM 679 C C . GLU A 1 82 ? -3.384 5.051 -4.527 1.00 97.00 82 GLU A C 1
ATOM 681 O O . GLU A 1 82 ? -4.360 4.787 -5.229 1.00 97.00 82 GLU A O 1
ATOM 686 N N . TYR A 1 83 ? -3.198 4.513 -3.322 1.00 97.44 83 TYR A N 1
ATOM 687 C CA . TYR A 1 83 ? -4.121 3.573 -2.690 1.00 97.44 83 TYR A CA 1
ATOM 688 C C . TYR A 1 83 ? -4.688 4.178 -1.412 1.00 97.44 83 TYR A C 1
ATOM 690 O O . TYR A 1 83 ? -3.945 4.571 -0.515 1.00 97.44 83 TYR A O 1
ATOM 698 N N . ARG A 1 84 ? -6.010 4.199 -1.290 1.00 97.69 84 ARG A N 1
ATOM 699 C CA . ARG A 1 84 ? -6.746 4.716 -0.137 1.00 97.69 84 ARG A CA 1
ATOM 700 C C . ARG A 1 84 ? -7.407 3.565 0.581 1.00 97.69 84 ARG A C 1
ATOM 702 O O . ARG A 1 84 ? -8.390 3.007 0.107 1.00 97.69 84 ARG A O 1
ATOM 709 N N . ILE A 1 85 ? -6.872 3.207 1.734 1.00 98.25 85 ILE A N 1
ATOM 710 C CA . ILE A 1 85 ? -7.442 2.181 2.593 1.00 98.25 85 ILE A CA 1
ATOM 711 C C . ILE A 1 85 ? -8.402 2.864 3.565 1.00 98.25 85 ILE A C 1
ATOM 713 O O . ILE A 1 85 ? -8.024 3.817 4.245 1.00 98.25 85 ILE A O 1
ATOM 717 N N . VAL A 1 86 ? -9.635 2.372 3.641 1.00 97.94 86 VAL A N 1
ATOM 718 C CA . VAL A 1 86 ? -10.706 2.927 4.473 1.00 97.94 86 VAL A CA 1
ATOM 719 C C . VAL A 1 86 ? -11.251 1.847 5.400 1.00 97.94 86 VAL A C 1
ATOM 721 O O . VAL A 1 86 ? -11.602 0.751 4.958 1.00 97.94 86 VAL A O 1
ATOM 724 N N . ALA A 1 87 ? -11.328 2.162 6.689 1.00 97.81 87 ALA A N 1
ATOM 725 C CA . ALA A 1 87 ? -11.999 1.366 7.709 1.00 97.81 87 ALA A CA 1
ATOM 726 C C . ALA A 1 87 ? -13.279 2.068 8.190 1.00 97.81 87 ALA A C 1
ATOM 728 O O . ALA A 1 87 ? -13.430 3.287 8.049 1.00 97.81 87 ALA A O 1
ATOM 729 N N . ASP A 1 88 ? -14.181 1.306 8.808 1.00 96.00 88 ASP A N 1
ATOM 730 C CA . ASP A 1 88 ? -15.358 1.870 9.472 1.00 96.00 88 ASP A CA 1
ATOM 731 C C . ASP A 1 88 ? -14.960 2.843 10.599 1.00 96.00 88 ASP A C 1
ATOM 733 O O . ASP A 1 88 ? -13.897 2.727 11.222 1.00 96.00 88 ASP A O 1
ATOM 737 N N . GLU A 1 89 ? -15.838 3.805 10.888 1.00 91.69 89 GLU A N 1
ATOM 738 C CA . GLU A 1 89 ? -15.621 4.785 11.953 1.00 91.69 89 GLU A CA 1
ATOM 739 C C . GLU A 1 89 ? -15.361 4.118 13.317 1.00 91.69 89 GLU A C 1
ATOM 741 O O . GLU A 1 89 ? -15.996 3.135 13.704 1.00 91.69 89 GLU A O 1
ATOM 746 N N . GLY A 1 90 ? -14.420 4.680 14.081 1.00 90.31 90 GLY A N 1
ATOM 747 C CA . GLY A 1 90 ? -14.001 4.143 15.382 1.00 90.31 90 GLY A CA 1
ATOM 748 C C . GLY A 1 90 ? -12.908 3.070 15.308 1.00 90.31 90 GLY A C 1
ATOM 749 O O . GLY A 1 90 ? -12.384 2.660 16.356 1.00 90.31 90 GLY A O 1
ATOM 750 N N . PHE A 1 91 ? -12.518 2.655 14.100 1.00 95.50 91 PHE A N 1
ATOM 751 C CA . PHE A 1 91 ? -11.351 1.816 13.846 1.00 95.50 91 PHE A CA 1
ATOM 752 C C . PHE A 1 91 ? -10.175 2.624 13.291 1.00 95.50 91 PHE A C 1
ATOM 754 O O . PHE A 1 91 ? -10.337 3.721 12.769 1.00 95.50 91 PHE A O 1
ATOM 761 N N . GLN A 1 92 ? -8.985 2.056 13.447 1.00 97.06 92 GLN A N 1
ATOM 762 C CA . GLN A 1 92 ? -7.740 2.505 12.831 1.00 97.06 92 GLN A CA 1
ATOM 763 C C . GLN A 1 92 ? -7.251 1.434 11.858 1.00 97.06 92 GLN A C 1
ATOM 765 O O . GLN A 1 92 ? -7.654 0.272 11.961 1.00 97.06 92 GLN A O 1
ATOM 770 N N . ILE A 1 93 ? -6.343 1.790 10.959 1.00 98.25 93 ILE A N 1
ATOM 771 C CA . ILE A 1 93 ? -5.720 0.842 10.036 1.00 98.25 93 ILE A CA 1
ATOM 772 C C . ILE A 1 93 ? -4.366 0.427 10.599 1.00 98.25 93 ILE A C 1
ATOM 774 O O . ILE A 1 93 ? -3.598 1.260 11.079 1.00 98.25 93 ILE A O 1
ATOM 778 N N . ALA A 1 94 ? -4.078 -0.870 10.541 1.00 98.06 94 ALA A N 1
ATOM 779 C CA . ALA A 1 94 ? -2.765 -1.431 10.820 1.00 98.06 94 ALA A CA 1
ATOM 780 C C . ALA A 1 94 ? -2.203 -2.056 9.542 1.00 98.06 94 ALA A C 1
ATOM 782 O O . ALA A 1 94 ? -2.879 -2.860 8.900 1.00 98.06 94 ALA A O 1
ATOM 783 N N . LEU A 1 95 ? -0.970 -1.695 9.195 1.00 98.31 95 LEU A N 1
ATOM 784 C CA . LEU A 1 95 ? -0.273 -2.136 7.993 1.00 98.31 95 LEU A CA 1
ATOM 785 C C . LEU A 1 95 ? 1.056 -2.791 8.362 1.00 98.31 95 LEU A C 1
ATOM 787 O O . LEU A 1 95 ? 1.811 -2.279 9.188 1.00 98.31 95 LEU A O 1
ATOM 791 N N . ASN A 1 96 ? 1.347 -3.920 7.726 1.00 97.12 96 ASN A N 1
ATOM 792 C CA . ASN A 1 96 ? 2.606 -4.635 7.856 1.00 97.12 96 ASN A CA 1
ATOM 793 C C . ASN A 1 96 ? 3.209 -4.894 6.472 1.00 97.12 96 ASN A C 1
ATOM 795 O O . ASN A 1 96 ? 2.571 -5.524 5.629 1.00 97.12 96 ASN A O 1
ATOM 799 N N . ILE A 1 97 ? 4.438 -4.439 6.250 1.00 97.06 97 ILE A N 1
ATOM 800 C CA . ILE A 1 97 ? 5.170 -4.703 5.011 1.00 97.06 97 ILE A CA 1
ATOM 801 C C . ILE A 1 97 ? 5.829 -6.078 5.131 1.00 97.06 97 ILE A C 1
ATOM 803 O O . ILE A 1 97 ? 6.604 -6.326 6.049 1.00 97.06 97 ILE A O 1
ATOM 807 N N . THR A 1 98 ? 5.474 -6.986 4.225 1.00 95.12 98 THR A N 1
ATOM 808 C CA . THR A 1 98 ? 5.912 -8.394 4.253 1.00 95.12 98 THR A CA 1
ATOM 809 C C . THR A 1 98 ? 7.101 -8.680 3.340 1.00 95.12 98 THR A C 1
ATOM 811 O O . THR A 1 98 ? 7.866 -9.596 3.623 1.00 95.12 98 THR A O 1
ATOM 814 N N . ASP A 1 99 ? 7.255 -7.906 2.266 1.00 95.69 99 ASP A N 1
ATOM 815 C CA . ASP A 1 99 ? 8.406 -7.914 1.361 1.00 95.69 99 ASP A CA 1
ATOM 816 C C . ASP A 1 99 ? 8.537 -6.515 0.751 1.00 95.69 99 ASP A C 1
ATOM 818 O O . ASP A 1 99 ? 7.520 -5.898 0.411 1.00 95.69 99 ASP A O 1
ATOM 822 N N . PHE A 1 100 ? 9.761 -6.008 0.630 1.00 97.44 100 PHE A N 1
ATOM 823 C CA . PHE A 1 100 ? 10.024 -4.686 0.071 1.00 97.44 100 PHE A CA 1
ATOM 824 C C . PHE A 1 100 ? 11.394 -4.628 -0.594 1.00 97.44 100 PHE A C 1
ATOM 826 O O . PHE A 1 100 ? 12.432 -4.782 0.057 1.00 97.44 100 PHE A O 1
ATOM 833 N N . PHE A 1 101 ? 11.387 -4.363 -1.897 1.00 97.75 101 PHE A N 1
ATOM 834 C CA . PHE A 1 101 ? 12.583 -4.139 -2.683 1.00 97.75 101 PHE A CA 1
ATOM 835 C C . PHE A 1 101 ? 12.309 -3.174 -3.843 1.00 97.75 101 PHE A C 1
ATOM 837 O O . PHE A 1 101 ? 11.711 -3.560 -4.847 1.00 97.75 101 PHE A O 1
ATOM 844 N N . THR A 1 102 ? 12.785 -1.938 -3.718 1.00 98.25 102 THR A N 1
ATOM 845 C CA . THR A 1 102 ? 12.734 -0.886 -4.746 1.00 98.25 102 THR A CA 1
ATOM 846 C C . THR A 1 102 ? 14.130 -0.341 -5.052 1.00 98.25 102 THR A C 1
ATOM 848 O O . THR A 1 102 ? 15.097 -0.657 -4.348 1.00 98.25 102 THR A O 1
ATOM 851 N N . GLU A 1 103 ? 14.263 0.479 -6.096 1.00 98.25 103 GLU A N 1
ATOM 852 C CA . GLU A 1 103 ? 15.464 1.289 -6.282 1.00 98.25 103 GLU A CA 1
ATOM 853 C C . GLU A 1 103 ? 15.639 2.250 -5.095 1.00 98.25 103 GLU A C 1
ATOM 855 O O . GLU A 1 103 ? 14.752 3.027 -4.739 1.00 98.25 103 GLU A O 1
ATOM 860 N N . MET A 1 104 ? 16.793 2.172 -4.436 1.00 97.56 104 MET A N 1
ATOM 861 C CA . MET A 1 104 ? 17.072 2.938 -3.224 1.00 97.56 104 MET A CA 1
ATOM 862 C C . MET A 1 104 ? 17.116 4.440 -3.521 1.00 97.56 104 MET A C 1
ATOM 864 O O . MET A 1 104 ? 17.877 4.851 -4.383 1.00 97.56 104 MET A O 1
ATOM 868 N N . ASN A 1 105 ? 16.381 5.248 -2.746 1.00 95.69 105 ASN A N 1
ATOM 869 C CA . ASN A 1 105 ? 16.266 6.715 -2.849 1.00 95.69 105 ASN A CA 1
ATOM 870 C C . ASN A 1 105 ? 15.605 7.279 -4.123 1.00 95.69 105 ASN A C 1
ATOM 872 O O . ASN A 1 105 ? 15.424 8.497 -4.200 1.00 95.69 105 ASN A O 1
ATOM 876 N N . GLN A 1 106 ? 15.245 6.439 -5.092 1.00 97.81 106 GLN A N 1
ATOM 877 C CA . GLN A 1 106 ? 14.606 6.844 -6.350 1.00 97.81 106 GLN A CA 1
ATOM 878 C C . GLN A 1 106 ? 13.133 6.441 -6.324 1.00 97.81 106 GLN A C 1
ATOM 880 O O . GLN A 1 106 ? 12.248 7.293 -6.408 1.00 97.81 106 GLN A O 1
ATOM 885 N N . ASP A 1 107 ? 12.888 5.160 -6.055 1.00 98.44 107 ASP A N 1
ATOM 886 C CA . ASP A 1 107 ? 11.560 4.573 -6.019 1.00 98.44 107 ASP A CA 1
ATOM 887 C C . ASP A 1 107 ? 11.121 4.361 -4.579 1.00 98.44 107 ASP A C 1
ATOM 889 O O . ASP A 1 107 ? 11.825 3.739 -3.771 1.00 98.44 107 ASP A O 1
ATOM 893 N N . SER A 1 108 ? 9.936 4.858 -4.235 1.00 97.81 108 SER A N 1
ATOM 894 C CA . SER A 1 108 ? 9.519 4.886 -2.838 1.00 97.81 108 SER A CA 1
ATOM 895 C C . SER A 1 108 ? 8.034 4.651 -2.628 1.00 97.81 108 SER A C 1
ATOM 897 O O . SER A 1 108 ? 7.198 4.942 -3.483 1.00 97.81 108 SER A O 1
ATOM 899 N N . LEU A 1 109 ? 7.729 4.111 -1.448 1.00 98.12 109 LEU A N 1
ATOM 900 C CA . LEU A 1 109 ? 6.385 4.005 -0.902 1.00 98.12 109 LEU A CA 1
ATOM 901 C C . LEU A 1 109 ? 6.261 4.983 0.269 1.00 98.12 109 LEU A C 1
ATOM 903 O O . LEU A 1 109 ? 6.890 4.792 1.314 1.00 98.12 109 LEU A O 1
ATOM 907 N N . ALA A 1 110 ? 5.444 6.016 0.096 1.00 97.88 110 ALA A N 1
ATOM 908 C CA . ALA A 1 110 ? 5.062 6.935 1.158 1.00 97.88 110 ALA A CA 1
ATOM 909 C C . ALA A 1 110 ? 3.730 6.497 1.784 1.00 97.88 110 ALA A C 1
ATOM 911 O O . ALA A 1 110 ? 2.783 6.139 1.082 1.00 97.88 110 ALA A O 1
ATOM 912 N N . ILE A 1 111 ? 3.662 6.517 3.114 1.00 98.00 111 ILE A N 1
ATOM 913 C CA . ILE A 1 111 ? 2.523 6.045 3.907 1.00 98.00 111 ILE A CA 1
ATOM 914 C C . ILE A 1 111 ? 2.011 7.215 4.742 1.00 98.00 111 ILE A C 1
ATOM 916 O O . ILE A 1 111 ? 2.761 7.772 5.539 1.00 98.00 111 ILE A O 1
ATOM 920 N N . PHE A 1 112 ? 0.739 7.575 4.590 1.00 98.00 112 PHE A N 1
ATOM 921 C CA . PHE A 1 112 ? 0.122 8.743 5.221 1.00 98.00 112 PHE A CA 1
ATOM 922 C C . PHE A 1 112 ? -1.053 8.352 6.121 1.00 98.00 112 PHE A C 1
ATOM 924 O O . PHE A 1 112 ? -1.788 7.404 5.836 1.00 98.00 112 PHE A O 1
ATOM 931 N N . ASP A 1 113 ? -1.263 9.134 7.182 1.00 96.50 113 ASP A N 1
ATOM 932 C CA . ASP A 1 113 ? -2.460 9.056 8.021 1.00 96.50 113 ASP A CA 1
ATOM 933 C C . ASP A 1 113 ? -3.564 9.978 7.485 1.00 96.50 113 ASP A C 1
ATOM 935 O O . ASP A 1 113 ? -3.453 11.210 7.529 1.00 96.50 113 ASP A O 1
ATOM 939 N N . GLY A 1 114 ? -4.647 9.377 6.995 1.00 95.00 114 GLY A N 1
ATOM 940 C CA . GLY A 1 114 ? -5.790 10.070 6.418 1.00 95.00 114 GLY A CA 1
ATOM 941 C C . GLY A 1 114 ? -5.961 9.830 4.918 1.00 95.00 114 GLY A C 1
ATOM 942 O O . GLY A 1 114 ? -5.431 8.881 4.345 1.00 95.00 114 GLY A O 1
ATOM 943 N N . ASN A 1 115 ? -6.748 10.709 4.294 1.00 91.94 115 ASN A N 1
ATOM 944 C CA . ASN A 1 115 ? -7.179 10.621 2.891 1.00 91.94 115 ASN A CA 1
ATOM 945 C C . ASN A 1 115 ? -6.393 11.537 1.935 1.00 91.94 115 ASN A C 1
ATOM 947 O O . ASN A 1 115 ? -6.789 11.708 0.784 1.00 91.94 115 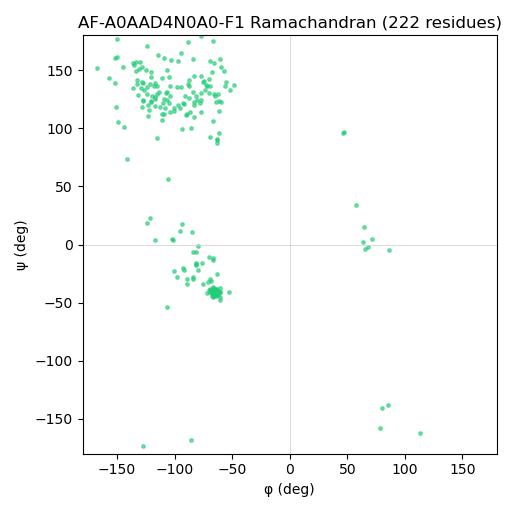ASN A O 1
ATOM 951 N N . THR A 1 116 ? -5.369 12.238 2.427 1.00 86.69 116 THR A N 1
ATOM 952 C CA . THR A 1 116 ? -4.588 13.170 1.608 1.00 86.69 116 THR A CA 1
ATOM 953 C C . THR A 1 116 ? -3.099 12.977 1.830 1.00 86.69 116 THR A C 1
ATOM 955 O O . THR A 1 116 ? -2.661 12.493 2.874 1.00 86.69 116 THR A O 1
ATOM 958 N N . THR A 1 117 ? -2.325 13.394 0.835 1.00 87.12 117 THR A N 1
ATOM 959 C CA . THR A 1 117 ? -0.859 13.384 0.832 1.00 87.12 117 THR A CA 1
ATOM 960 C C . THR A 1 117 ? -0.271 14.735 1.263 1.00 87.12 117 THR A C 1
ATOM 962 O O . THR A 1 117 ? 0.916 14.977 1.078 1.00 87.12 117 THR A O 1
ATOM 965 N N . ASP A 1 118 ? -1.095 15.642 1.806 1.00 82.19 118 ASP A N 1
ATOM 966 C CA . ASP A 1 118 ? -0.690 17.019 2.146 1.00 82.19 118 ASP A CA 1
ATOM 967 C C . ASP A 1 118 ? 0.041 17.119 3.492 1.00 82.19 118 ASP A C 1
ATOM 969 O O . ASP A 1 118 ? 0.643 18.145 3.815 1.00 82.19 118 ASP A O 1
ATOM 973 N N . LYS A 1 119 ? -0.069 16.075 4.317 1.00 80.00 119 LYS A N 1
ATOM 974 C CA . LYS A 1 119 ? 0.564 15.986 5.635 1.00 80.00 119 LYS A CA 1
ATOM 975 C C . LYS A 1 119 ? 1.908 15.270 5.546 1.00 80.00 119 LYS A C 1
ATOM 977 O O . LYS A 1 119 ? 2.198 14.577 4.576 1.00 80.00 119 LYS A O 1
ATOM 982 N N . GLU A 1 120 ? 2.709 15.412 6.599 1.00 89.69 120 GLU A N 1
ATOM 983 C CA . GLU A 1 120 ? 3.910 14.598 6.782 1.00 89.69 120 GLU A CA 1
ATOM 984 C C . GLU A 1 120 ? 3.543 13.106 6.763 1.00 89.69 120 GLU A C 1
ATOM 986 O O . GLU A 1 120 ? 2.528 12.689 7.331 1.00 89.69 120 GLU A O 1
ATOM 991 N N . HIS A 1 121 ? 4.344 12.312 6.057 1.00 93.19 121 HIS A N 1
ATOM 992 C CA . HIS A 1 121 ? 4.147 10.872 5.967 1.00 93.19 121 HIS A CA 1
ATOM 993 C C . HIS A 1 121 ? 4.474 10.211 7.311 1.00 93.19 121 HIS A C 1
ATOM 995 O O . HIS A 1 121 ? 5.439 10.578 7.977 1.00 93.19 121 HIS A O 1
ATOM 1001 N N . LEU A 1 122 ? 3.706 9.184 7.681 1.00 95.50 122 LEU A N 1
ATOM 1002 C CA . LEU A 1 122 ? 4.046 8.291 8.791 1.00 95.50 122 LEU A CA 1
ATOM 1003 C C . LEU A 1 122 ? 5.374 7.583 8.526 1.00 95.50 122 LEU A C 1
ATOM 1005 O O . LEU A 1 122 ? 6.149 7.341 9.446 1.00 95.50 122 LEU A O 1
ATOM 1009 N N . GLN A 1 123 ? 5.604 7.219 7.263 1.00 95.69 123 GLN A N 1
ATOM 1010 C CA . GLN A 1 123 ? 6.798 6.516 6.838 1.00 95.69 123 GLN A CA 1
ATOM 1011 C C . GLN A 1 123 ? 7.053 6.738 5.347 1.00 95.69 123 GLN A C 1
ATOM 1013 O O . GLN A 1 123 ? 6.121 6.755 4.544 1.00 95.69 123 GLN A O 1
ATOM 1018 N N . LEU A 1 124 ? 8.328 6.855 4.987 1.00 96.19 124 LEU A N 1
ATOM 1019 C CA . LEU A 1 124 ? 8.821 6.795 3.616 1.00 96.19 124 LEU A CA 1
ATOM 1020 C C . LEU A 1 124 ? 9.796 5.621 3.525 1.00 96.19 124 LEU A C 1
ATOM 1022 O O . LEU A 1 124 ? 10.687 5.501 4.368 1.00 96.19 124 LEU A O 1
ATOM 1026 N N . VAL A 1 125 ? 9.595 4.732 2.554 1.00 96.62 125 VAL A N 1
ATOM 1027 C CA . VAL A 1 125 ? 10.370 3.490 2.407 1.00 96.62 125 VAL A CA 1
ATOM 1028 C C . VAL A 1 125 ? 10.950 3.414 1.000 1.00 96.62 125 VAL A C 1
ATOM 1030 O O . VAL A 1 125 ? 10.229 3.654 0.034 1.00 96.62 125 VAL A O 1
ATOM 1033 N N . SER A 1 126 ? 12.236 3.080 0.880 1.00 97.19 126 SER A N 1
ATOM 1034 C CA . SER A 1 126 ? 12.915 2.818 -0.397 1.00 97.19 126 SER A CA 1
ATOM 1035 C C . SER A 1 126 ? 14.051 1.805 -0.203 1.00 97.19 126 SER A C 1
ATOM 1037 O O . SER A 1 126 ? 14.519 1.615 0.921 1.00 97.19 126 SER A O 1
ATOM 1039 N N . GLY A 1 127 ? 14.519 1.169 -1.278 1.00 96.88 127 GLY A N 1
ATOM 1040 C CA . GLY A 1 127 ? 15.598 0.182 -1.207 1.00 96.88 127 GLY A CA 1
ATOM 1041 C C . GLY A 1 127 ? 15.100 -1.191 -0.756 1.00 96.88 127 GLY A C 1
ATOM 1042 O O . GLY A 1 127 ? 14.034 -1.636 -1.170 1.00 96.88 127 GLY A O 1
ATOM 1043 N N . VAL A 1 128 ? 15.883 -1.884 0.073 1.00 95.88 128 VAL A N 1
ATOM 1044 C CA . VAL A 1 128 ? 15.526 -3.201 0.625 1.00 95.88 128 VAL A CA 1
ATOM 1045 C C . VAL A 1 128 ? 15.170 -3.038 2.091 1.00 95.88 128 VAL A C 1
ATOM 1047 O O . VAL A 1 128 ? 16.016 -2.598 2.865 1.00 95.88 128 VAL A O 1
ATOM 1050 N N . GLU A 1 129 ? 13.972 -3.469 2.481 1.00 86.38 129 GLU A N 1
ATOM 1051 C CA . GLU A 1 129 ? 13.576 -3.510 3.889 1.00 86.38 129 GLU A CA 1
ATOM 1052 C C . GLU A 1 129 ? 13.036 -4.883 4.279 1.00 86.38 129 GLU A C 1
ATOM 1054 O O . GLU A 1 129 ? 12.040 -5.363 3.742 1.00 86.38 129 GLU A O 1
ATOM 1059 N N . LEU A 1 130 ? 13.720 -5.528 5.229 1.00 73.50 130 LEU A N 1
ATOM 1060 C CA . LEU A 1 130 ? 13.420 -6.899 5.664 1.00 73.50 130 LEU A CA 1
ATOM 1061 C C . LEU A 1 130 ? 12.625 -6.948 6.975 1.00 73.50 130 LEU A C 1
ATOM 1063 O O . LEU A 1 130 ? 11.968 -7.951 7.250 1.00 73.50 130 LEU A O 1
ATOM 1067 N N . PHE A 1 131 ? 12.693 -5.894 7.796 1.00 80.31 131 PHE A N 1
ATOM 1068 C CA . PHE A 1 131 ? 12.056 -5.861 9.112 1.00 80.31 131 PHE A CA 1
ATOM 1069 C C . PHE A 1 131 ? 11.513 -4.472 9.427 1.00 80.31 131 PHE A C 1
ATOM 1071 O O . PHE A 1 131 ? 12.243 -3.594 9.878 1.00 80.31 131 PHE A O 1
ATOM 1078 N N . MET A 1 132 ? 10.205 -4.308 9.256 1.00 87.81 132 MET A N 1
ATOM 1079 C CA . MET A 1 132 ? 9.501 -3.080 9.601 1.00 87.81 132 MET A CA 1
ATOM 1080 C C . MET A 1 132 ? 8.476 -3.328 10.708 1.00 87.81 132 MET A C 1
ATOM 1082 O O . MET A 1 132 ? 7.800 -4.362 10.709 1.00 87.81 132 MET A O 1
ATOM 1086 N N . PRO A 1 133 ? 8.351 -2.409 11.680 1.00 93.62 133 PRO A N 1
ATOM 1087 C CA . PRO A 1 133 ? 7.277 -2.483 12.655 1.00 93.62 133 PRO A CA 1
ATOM 1088 C C . PRO A 1 133 ? 5.920 -2.278 11.968 1.00 93.62 133 PRO A C 1
ATOM 1090 O O . PRO A 1 133 ? 5.819 -1.632 10.928 1.00 93.62 133 PRO A O 1
ATOM 1093 N N . ILE A 1 134 ? 4.856 -2.792 12.589 1.00 96.38 134 ILE A N 1
ATOM 1094 C CA . ILE A 1 134 ? 3.487 -2.532 12.128 1.00 96.38 134 ILE A CA 1
ATOM 1095 C C . ILE A 1 134 ? 3.195 -1.036 12.260 1.00 96.38 134 ILE A C 1
ATOM 1097 O O . ILE A 1 134 ? 3.233 -0.490 13.367 1.00 96.38 134 ILE A O 1
ATOM 1101 N N . ILE A 1 135 ? 2.831 -0.416 11.144 1.00 97.06 135 ILE A N 1
ATOM 1102 C CA . ILE A 1 135 ? 2.455 0.993 11.048 1.00 97.06 135 ILE A CA 1
ATOM 1103 C C . ILE A 1 135 ? 0.960 1.108 11.341 1.00 97.06 135 ILE A C 1
ATOM 1105 O O . ILE A 1 135 ? 0.165 0.295 10.868 1.00 97.06 135 ILE A O 1
ATOM 1109 N N . ARG A 1 136 ? 0.566 2.097 12.146 1.00 96.94 136 ARG A N 1
ATOM 1110 C CA . ARG A 1 136 ? -0.832 2.332 12.528 1.00 96.94 136 ARG A CA 1
ATOM 1111 C C . ARG A 1 136 ? -1.216 3.779 12.279 1.00 96.94 136 ARG A C 1
ATOM 1113 O O . ARG A 1 136 ? -0.418 4.664 12.565 1.00 96.94 136 ARG A O 1
ATOM 1120 N N . THR A 1 137 ? -2.430 3.995 11.788 1.00 96.38 137 THR A N 1
ATOM 1121 C CA . THR A 1 137 ? -3.028 5.332 11.693 1.00 96.38 137 THR A CA 1
ATOM 1122 C C . THR A 1 137 ? -3.678 5.748 13.008 1.00 96.38 137 THR A C 1
ATOM 1124 O O . THR A 1 137 ? -4.041 4.907 13.833 1.00 96.38 137 THR A O 1
ATOM 1127 N N . GLU A 1 138 ? -3.867 7.050 13.190 1.00 93.50 138 GLU A N 1
ATOM 1128 C CA . GLU A 1 138 ? -4.771 7.628 14.184 1.00 93.50 138 GLU A CA 1
ATOM 1129 C C . GLU A 1 138 ? -6.188 7.805 13.616 1.00 93.50 138 GLU A C 1
ATOM 1131 O O . GLU A 1 138 ? -7.166 7.720 14.362 1.00 93.50 138 GLU A O 1
ATOM 1136 N N . SER A 1 139 ? -6.318 8.019 12.301 1.00 94.06 139 SER A N 1
ATOM 1137 C CA . SER A 1 139 ? -7.611 8.067 11.609 1.00 94.06 139 SER A CA 1
ATOM 1138 C C . SER A 1 139 ? -8.087 6.686 11.132 1.00 94.06 139 SER A C 1
ATOM 1140 O O . SER A 1 139 ? -7.370 5.686 11.214 1.00 94.06 139 SER A O 1
ATOM 1142 N N . ASN A 1 140 ? -9.308 6.620 10.597 1.00 96.44 140 ASN A N 1
ATOM 1143 C CA . ASN A 1 140 ? -9.857 5.425 9.949 1.00 96.44 140 ASN A CA 1
ATOM 1144 C C . ASN A 1 140 ? -9.454 5.304 8.466 1.00 96.44 140 ASN A C 1
ATOM 1146 O O . ASN A 1 140 ? -10.034 4.493 7.744 1.00 96.44 14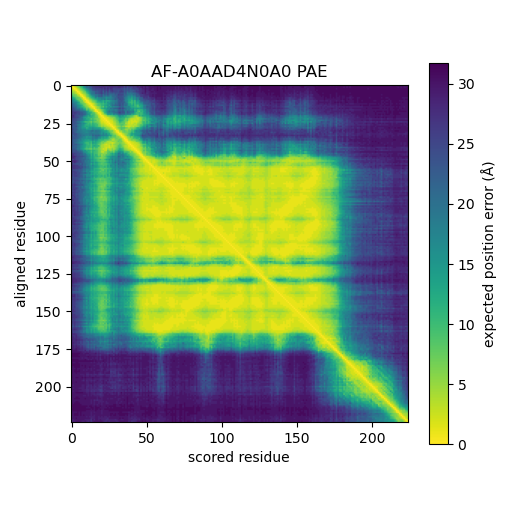0 ASN A O 1
ATOM 1150 N N . MET A 1 141 ? -8.504 6.119 7.995 1.00 97.25 141 MET A N 1
ATOM 1151 C CA . MET A 1 141 ? -8.068 6.156 6.600 1.00 97.25 141 MET A CA 1
ATOM 1152 C C . MET A 1 141 ? -6.540 6.147 6.510 1.00 97.25 141 MET A C 1
ATOM 1154 O O . MET A 1 141 ? -5.859 6.783 7.307 1.00 97.25 141 MET A O 1
ATOM 1158 N N . MET A 1 142 ? -5.996 5.432 5.532 1.00 98.06 142 MET A N 1
ATOM 1159 C CA . MET A 1 142 ? -4.564 5.385 5.242 1.00 98.06 142 MET A CA 1
ATOM 1160 C C . MET A 1 142 ? -4.375 5.591 3.746 1.00 98.06 142 MET A C 1
ATOM 1162 O O . MET A 1 142 ? -4.992 4.881 2.953 1.00 98.06 142 MET A O 1
ATOM 1166 N N . THR A 1 143 ? -3.510 6.525 3.363 1.00 98.25 143 THR A N 1
ATOM 1167 C CA . THR A 1 143 ? -3.150 6.738 1.956 1.00 98.25 143 THR A CA 1
ATOM 1168 C C . THR A 1 143 ? -1.741 6.216 1.718 1.00 98.25 143 THR A C 1
ATOM 1170 O O . THR A 1 143 ? -0.826 6.518 2.483 1.00 98.25 143 THR A O 1
ATOM 1173 N N . LEU A 1 144 ? -1.568 5.418 0.672 1.00 98.25 144 LEU A N 1
ATOM 1174 C CA . LEU A 1 144 ? -0.286 4.901 0.214 1.00 98.25 144 LEU A CA 1
ATOM 1175 C C . LEU A 1 144 ? 0.015 5.512 -1.147 1.00 98.25 144 LEU A C 1
ATOM 1177 O O . LEU A 1 144 ? -0.838 5.472 -2.031 1.00 98.25 144 LEU A O 1
ATOM 1181 N N . LEU A 1 145 ? 1.222 6.032 -1.323 1.00 97.94 145 LEU A N 1
ATOM 1182 C CA . LEU A 1 145 ? 1.680 6.597 -2.584 1.00 97.94 145 LEU A CA 1
ATOM 1183 C C . LEU A 1 145 ? 2.958 5.879 -3.013 1.00 97.94 145 LEU A C 1
ATOM 1185 O O . LEU A 1 145 ? 3.994 6.025 -2.367 1.00 97.94 145 LEU A O 1
ATOM 1189 N N . PHE A 1 146 ? 2.868 5.085 -4.077 1.00 98.19 146 PHE A N 1
ATOM 1190 C CA . PHE A 1 146 ? 4.010 4.402 -4.676 1.00 98.19 146 PHE A CA 1
ATOM 1191 C C . PHE A 1 146 ? 4.415 5.107 -5.967 1.00 98.19 146 PHE A C 1
ATOM 1193 O O . PHE A 1 146 ? 3.651 5.115 -6.937 1.00 98.19 146 PHE A O 1
ATOM 1200 N N . THR A 1 147 ? 5.611 5.690 -5.968 1.00 98.25 147 THR A N 1
ATOM 1201 C CA . THR A 1 147 ? 6.154 6.438 -7.107 1.00 98.25 147 THR A CA 1
ATOM 1202 C C . THR A 1 147 ? 7.462 5.837 -7.578 1.00 98.25 147 THR A C 1
ATOM 1204 O O . THR A 1 147 ? 8.311 5.516 -6.740 1.00 98.25 147 THR A O 1
ATOM 1207 N N . THR A 1 148 ? 7.630 5.745 -8.897 1.00 98.50 148 THR A N 1
ATOM 1208 C CA . THR A 1 148 ? 8.861 5.244 -9.521 1.00 98.50 148 THR A CA 1
ATOM 1209 C C . THR A 1 148 ? 9.402 6.195 -10.583 1.00 98.50 148 THR A C 1
ATOM 1211 O O . THR A 1 148 ? 8.639 6.956 -11.188 1.00 98.50 148 THR A O 1
ATOM 1214 N N . ASP A 1 149 ? 10.715 6.172 -10.802 1.00 98.19 149 ASP A N 1
ATOM 1215 C CA . ASP A 1 149 ? 11.390 7.016 -11.787 1.00 98.19 149 ASP A CA 1
ATOM 1216 C C . ASP A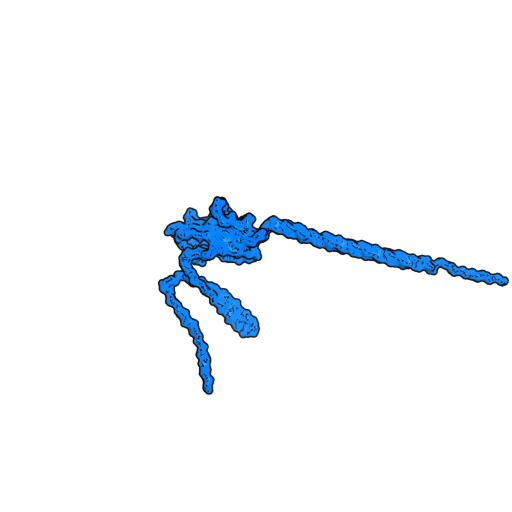 1 149 ? 11.389 6.400 -13.206 1.00 98.19 149 ASP A C 1
ATOM 1218 O O . ASP A 1 149 ? 10.605 5.504 -13.517 1.00 98.19 149 ASP A O 1
ATOM 1222 N N . LEU A 1 150 ? 12.178 6.944 -14.140 1.00 97.69 150 LEU A N 1
ATOM 1223 C CA . LEU A 1 150 ? 12.184 6.505 -15.542 1.00 97.69 150 LEU A CA 1
ATOM 1224 C C . LEU A 1 150 ? 12.999 5.222 -15.805 1.00 97.69 150 LEU A C 1
ATOM 1226 O O . LEU A 1 150 ? 13.064 4.783 -16.960 1.00 97.69 150 LEU A O 1
ATOM 1230 N N . SER A 1 151 ? 13.638 4.628 -14.799 1.00 96.75 151 SER A N 1
ATOM 1231 C CA . SER A 1 151 ? 14.566 3.508 -14.952 1.00 96.75 151 SER A CA 1
ATOM 1232 C C . SER A 1 151 ? 14.603 2.578 -13.732 1.00 96.75 151 SER A C 1
ATOM 1234 O O . SER A 1 151 ? 13.923 2.814 -12.757 1.00 96.75 151 SER A O 1
ATOM 1236 N N . ILE A 1 152 ? 15.384 1.491 -13.846 1.00 97.31 152 ILE A N 1
ATOM 1237 C CA . ILE A 1 152 ? 15.739 0.543 -12.772 1.00 97.31 152 ILE A CA 1
ATOM 1238 C C . ILE A 1 152 ? 14.539 0.079 -11.934 1.00 97.31 152 ILE A C 1
ATOM 1240 O O . ILE A 1 152 ? 14.157 0.657 -10.929 1.00 97.31 152 ILE A O 1
ATOM 1244 N N . THR A 1 153 ? 14.013 -1.088 -12.284 1.00 97.06 153 THR A N 1
ATOM 1245 C CA . THR A 1 153 ? 12.904 -1.690 -11.544 1.00 97.06 153 THR A CA 1
ATOM 1246 C C . THR A 1 153 ? 13.384 -2.867 -10.713 1.00 97.06 153 THR A C 1
ATOM 1248 O O . THR A 1 153 ? 14.355 -3.552 -11.038 1.00 97.06 153 THR A O 1
ATOM 1251 N N . MET A 1 154 ? 12.702 -3.091 -9.597 1.00 97.75 154 MET A N 1
ATOM 1252 C CA . MET A 1 154 ? 12.933 -4.202 -8.678 1.00 97.75 154 MET A CA 1
ATOM 1253 C C . MET A 1 154 ? 11.604 -4.917 -8.437 1.00 97.75 154 MET A C 1
ATOM 1255 O O . MET A 1 154 ? 10.603 -4.621 -9.080 1.00 97.75 154 MET A O 1
ATOM 1259 N N . ARG A 1 155 ? 11.567 -5.878 -7.513 1.00 95.94 155 ARG A N 1
ATOM 1260 C CA . ARG A 1 155 ? 10.358 -6.671 -7.238 1.00 95.94 155 ARG A CA 1
ATOM 1261 C C . ARG A 1 155 ? 9.182 -5.840 -6.700 1.00 95.94 155 ARG A C 1
ATOM 1263 O O . ARG A 1 155 ? 8.035 -6.240 -6.848 1.00 95.94 155 ARG A O 1
ATOM 1270 N N . GLY A 1 156 ? 9.457 -4.705 -6.066 1.00 97.19 156 GLY A N 1
ATOM 1271 C CA . GLY A 1 156 ? 8.449 -3.835 -5.469 1.00 97.19 156 GLY A CA 1
ATOM 1272 C C . GLY A 1 156 ? 8.077 -4.276 -4.066 1.00 97.19 156 GLY A C 1
ATOM 1273 O O . GLY A 1 156 ? 8.956 -4.613 -3.275 1.00 97.19 156 GLY A O 1
ATOM 1274 N N . PHE A 1 157 ? 6.788 -4.251 -3.736 1.00 97.06 157 PHE A N 1
ATOM 1275 C CA . PHE A 1 157 ? 6.325 -4.517 -2.378 1.00 97.06 157 PHE A CA 1
ATOM 1276 C C . PHE A 1 157 ? 5.189 -5.536 -2.317 1.00 97.06 157 PHE A C 1
ATOM 1278 O O . PHE A 1 157 ? 4.338 -5.621 -3.201 1.00 97.06 157 PHE A O 1
ATOM 1285 N N . SER A 1 158 ? 5.143 -6.244 -1.193 1.00 96.31 158 SER A N 1
ATOM 1286 C CA . SER A 1 158 ? 3.985 -6.990 -0.711 1.00 96.31 158 SER A CA 1
ATOM 1287 C C . SER A 1 158 ? 3.717 -6.562 0.722 1.00 96.31 158 SER A C 1
ATOM 1289 O O . SER A 1 158 ? 4.594 -6.655 1.586 1.00 96.31 158 SER A O 1
ATOM 1291 N N . LEU A 1 159 ? 2.503 -6.108 1.005 1.00 97.19 159 LEU A N 1
ATOM 1292 C CA . LEU A 1 159 ? 2.089 -5.677 2.333 1.00 97.19 159 LEU A CA 1
ATOM 1293 C C . LEU A 1 159 ? 0.705 -6.217 2.673 1.00 97.19 159 LEU A C 1
ATOM 1295 O O . LEU A 1 159 ? -0.104 -6.517 1.798 1.00 97.19 159 LEU A O 1
ATOM 1299 N N . ILE A 1 160 ? 0.429 -6.331 3.964 1.00 97.44 160 ILE A N 1
ATOM 1300 C CA . ILE A 1 160 ? -0.882 -6.715 4.472 1.00 97.44 160 ILE A CA 1
ATOM 1301 C C . ILE A 1 160 ? -1.445 -5.619 5.363 1.00 97.44 160 ILE A C 1
ATOM 1303 O O . ILE A 1 160 ? -0.713 -4.979 6.117 1.00 97.44 160 ILE A O 1
ATOM 1307 N N . TYR A 1 161 ? -2.755 -5.423 5.302 1.00 98.50 161 TYR A N 1
ATOM 1308 C CA . TYR A 1 161 ? -3.452 -4.425 6.104 1.00 98.50 161 TYR A CA 1
ATOM 1309 C C . TYR A 1 161 ? -4.735 -4.990 6.711 1.00 98.50 161 TYR A C 1
ATOM 1311 O O . TYR A 1 161 ? -5.325 -5.941 6.200 1.00 98.50 161 TYR A O 1
ATOM 1319 N N . THR A 1 162 ? -5.162 -4.409 7.827 1.00 98.50 162 THR A N 1
ATOM 1320 C CA . THR A 1 162 ? -6.386 -4.780 8.541 1.00 98.50 162 THR A CA 1
ATOM 1321 C C . THR A 1 162 ? -6.946 -3.572 9.291 1.00 98.50 162 THR A C 1
ATOM 1323 O O . THR A 1 162 ? -6.212 -2.618 9.561 1.00 98.50 162 THR A O 1
ATOM 1326 N N . ALA A 1 163 ? -8.229 -3.608 9.659 1.00 98.19 163 ALA A N 1
ATOM 1327 C CA . ALA A 1 163 ? -8.765 -2.651 10.619 1.00 98.19 163 ALA A CA 1
ATOM 1328 C C . ALA A 1 163 ? -8.575 -3.176 12.052 1.00 98.19 163 ALA A C 1
ATOM 1330 O O . ALA A 1 163 ? -8.761 -4.362 12.339 1.00 98.19 163 ALA A O 1
ATOM 1331 N N . GLU A 1 164 ? -8.244 -2.279 12.975 1.00 95.88 164 GLU A N 1
ATOM 1332 C CA . GLU A 1 164 ? -8.127 -2.543 14.405 1.00 95.88 164 GLU A CA 1
ATOM 1333 C C . GLU A 1 164 ? -9.010 -1.576 15.200 1.00 95.88 164 GLU A C 1
ATOM 1335 O O . GLU A 1 164 ? -9.199 -0.417 14.841 1.00 95.88 164 GLU A O 1
ATOM 1340 N N . LYS A 1 165 ? -9.509 -2.017 16.358 1.00 93.00 165 LYS A N 1
ATOM 1341 C CA . LYS A 1 165 ? -10.151 -1.103 17.314 1.00 93.00 165 LYS A CA 1
ATOM 1342 C C . LYS A 1 165 ? -9.142 -0.066 17.798 1.00 93.00 165 LYS A C 1
ATOM 1344 O O . LYS A 1 165 ? -8.090 -0.464 18.309 1.00 93.00 165 LYS A O 1
ATOM 1349 N N . THR A 1 166 ? -9.499 1.218 17.736 1.00 88.69 166 THR A N 1
ATOM 1350 C CA . THR A 1 166 ? -8.675 2.289 18.317 1.00 88.69 166 THR A CA 1
ATOM 1351 C C . THR A 1 166 ? -8.432 2.036 19.813 1.00 88.69 166 THR A C 1
ATOM 1353 O O . THR A 1 166 ? -9.287 1.450 20.495 1.00 88.69 166 THR A O 1
ATOM 1356 N N . PRO A 1 167 ? -7.288 2.469 20.374 1.00 82.38 167 PRO A N 1
ATOM 1357 C CA . PRO A 1 167 ? -7.031 2.378 21.811 1.00 82.38 167 PRO A CA 1
ATOM 1358 C C . PRO A 1 167 ? -8.153 3.006 22.649 1.00 82.38 167 PRO A C 1
ATOM 1360 O O . PRO A 1 167 ? -8.603 2.405 23.621 1.00 82.38 167 PRO A O 1
ATOM 1363 N N . VAL A 1 168 ? -8.675 4.156 22.206 1.00 79.75 168 VAL A N 1
ATOM 1364 C CA . VAL A 1 168 ? -9.800 4.854 22.846 1.00 79.75 168 VAL A CA 1
ATOM 1365 C C . VAL A 1 168 ? -11.057 3.983 22.858 1.00 79.75 168 VAL A C 1
ATOM 1367 O O . VAL A 1 168 ? -11.678 3.812 23.906 1.00 79.75 168 VAL A O 1
ATOM 1370 N N . TYR A 1 169 ? -11.415 3.373 21.724 1.00 79.00 169 TYR A N 1
ATOM 1371 C CA . TYR A 1 169 ? -12.567 2.474 21.654 1.00 79.00 169 TYR A CA 1
ATOM 1372 C C . TYR A 1 169 ? -12.415 1.270 22.594 1.00 79.00 169 TYR A C 1
ATOM 1374 O O . TYR A 1 169 ? -13.367 0.889 23.280 1.00 79.00 169 TYR A O 1
ATOM 1382 N N . ARG A 1 170 ? -11.213 0.680 22.680 1.00 78.50 170 ARG A N 1
ATOM 1383 C CA . ARG A 1 170 ? -10.942 -0.435 23.605 1.00 78.50 170 ARG A CA 1
ATOM 1384 C C . ARG A 1 170 ? -11.172 -0.037 25.065 1.00 78.50 170 ARG A C 1
ATOM 1386 O O . ARG A 1 170 ? -11.773 -0.815 25.807 1.00 78.50 170 ARG A O 1
ATOM 1393 N N . ASP A 1 171 ? -10.769 1.169 25.448 1.00 81.31 171 ASP A N 1
ATOM 1394 C CA . ASP A 1 171 ? -10.960 1.702 26.800 1.00 81.31 171 ASP A CA 1
ATOM 1395 C C . ASP A 1 171 ? -12.425 2.007 27.135 1.00 81.31 171 ASP A C 1
ATOM 1397 O O . ASP A 1 171 ? -12.881 1.754 28.253 1.00 81.31 171 ASP A O 1
ATOM 1401 N N . LEU A 1 172 ? -13.196 2.521 26.177 1.00 79.25 172 LEU A N 1
ATOM 1402 C CA . LEU A 1 172 ? -14.629 2.759 26.371 1.00 79.25 172 LEU A CA 1
ATOM 1403 C C . LEU A 1 172 ? -15.390 1.438 26.555 1.00 79.25 172 LEU A C 1
ATOM 1405 O O . LEU A 1 172 ? -16.203 1.294 27.474 1.00 79.25 172 LEU A O 1
ATOM 1409 N N . VAL A 1 173 ? -15.079 0.436 25.729 1.00 77.12 173 VAL A N 1
ATOM 1410 C CA . VAL A 1 173 ? -15.705 -0.888 25.820 1.00 77.12 173 VAL A CA 1
ATOM 1411 C C . VAL A 1 173 ? -15.300 -1.612 27.108 1.00 77.12 173 VAL A C 1
ATOM 1413 O O . VAL A 1 173 ? -16.163 -2.208 27.762 1.00 77.12 173 VAL A O 1
ATOM 1416 N N . SER A 1 174 ? -14.034 -1.532 27.529 1.00 75.88 174 SER A N 1
ATOM 1417 C CA . SER A 1 174 ? -13.569 -2.164 28.774 1.00 75.88 174 SER A CA 1
ATOM 1418 C C . SER A 1 174 ? -14.260 -1.574 30.010 1.00 75.88 174 SER A C 1
ATOM 1420 O O . SER A 1 174 ? -14.699 -2.320 30.890 1.00 75.88 174 SER A O 1
ATOM 1422 N N . LYS A 1 175 ? -14.469 -0.251 30.046 1.00 75.56 175 LYS A N 1
ATOM 1423 C CA . LYS A 1 175 ? -15.223 0.420 31.118 1.00 75.56 175 LYS A CA 1
ATOM 1424 C C . LYS A 1 175 ? -16.705 0.034 31.123 1.00 75.56 175 LYS A C 1
ATOM 1426 O O . LYS A 1 175 ? -17.251 -0.215 32.196 1.00 75.56 175 LYS A O 1
ATOM 1431 N N . SER A 1 176 ? -17.340 -0.082 29.952 1.00 67.44 176 SER A N 1
ATOM 1432 C CA . SER A 1 176 ? -18.759 -0.471 29.847 1.00 67.44 176 SER A CA 1
ATOM 1433 C C . SER A 1 176 ? -19.025 -1.918 30.294 1.00 67.44 176 SER A C 1
ATOM 1435 O O . SER A 1 176 ? -19.990 -2.196 31.003 1.00 67.44 176 SER A O 1
ATOM 1437 N N . THR A 1 177 ? -18.129 -2.847 29.952 1.00 62.69 177 THR A N 1
ATOM 1438 C CA . THR A 1 177 ? -18.246 -4.271 30.312 1.00 62.69 177 THR A CA 1
ATOM 1439 C C . THR A 1 177 ? -17.805 -4.556 31.754 1.00 62.69 177 THR A C 1
ATOM 1441 O O . THR A 1 177 ? -18.277 -5.517 32.375 1.00 62.69 177 THR A O 1
ATOM 1444 N N . GLY A 1 178 ? -16.984 -3.673 32.338 1.00 54.44 178 GLY A N 1
ATOM 1445 C CA . GLY A 1 178 ? -16.516 -3.724 33.726 1.00 54.44 178 GLY A CA 1
ATOM 1446 C C . GLY A 1 178 ? -17.592 -3.519 34.803 1.00 54.44 178 GLY A C 1
ATOM 1447 O O . GLY A 1 178 ? -17.332 -3.805 35.972 1.00 54.44 178 GLY A O 1
ATOM 1448 N N . HIS A 1 179 ? -18.810 -3.091 34.452 1.00 52.31 179 HIS A N 1
ATOM 1449 C CA . HIS A 1 179 ? -19.932 -2.981 35.400 1.00 52.31 179 HIS A CA 1
ATOM 1450 C C . HIS A 1 179 ? -20.706 -4.294 35.629 1.00 52.31 179 HIS A C 1
ATOM 1452 O O . HIS A 1 179 ? -21.507 -4.373 36.555 1.00 52.31 179 HIS A O 1
ATOM 1458 N N . SER A 1 180 ? -20.422 -5.371 34.888 1.00 51.84 180 SER A N 1
ATOM 1459 C CA . SER A 1 180 ? -21.132 -6.655 35.051 1.00 51.84 180 SER A CA 1
ATOM 1460 C C . SER A 1 180 ? -20.623 -7.538 36.204 1.00 51.84 180 SER A C 1
ATOM 1462 O O . SER A 1 180 ? -21.334 -8.436 36.656 1.00 51.84 180 SER A O 1
ATOM 1464 N N . ARG A 1 181 ? -19.417 -7.287 36.738 1.00 56.22 181 ARG A N 1
ATOM 1465 C CA . ARG A 1 181 ? -18.835 -8.119 37.816 1.00 56.22 181 ARG A CA 1
ATOM 1466 C C . ARG A 1 181 ? -19.309 -7.721 39.216 1.00 56.22 181 ARG A C 1
ATOM 1468 O O . ARG A 1 181 ? -19.421 -8.585 40.081 1.00 56.22 181 ARG A O 1
ATOM 1475 N N . TRP A 1 182 ? -19.658 -6.451 39.423 1.00 49.75 182 TRP A N 1
ATOM 1476 C CA . TRP A 1 182 ? -20.198 -5.967 40.698 1.00 49.75 182 TRP A CA 1
ATOM 1477 C C . TRP A 1 182 ? -21.710 -6.187 40.812 1.00 49.75 182 TRP A C 1
ATOM 1479 O O . TRP A 1 182 ? -22.194 -6.461 41.904 1.00 49.75 182 TRP A O 1
ATOM 1489 N N . SER A 1 183 ? -22.451 -6.191 39.698 1.00 55.94 183 SER A N 1
ATOM 1490 C CA . SER A 1 183 ? -23.888 -6.496 39.713 1.00 55.94 183 SER A CA 1
ATOM 1491 C C . SER A 1 183 ? -24.172 -7.946 40.099 1.00 55.94 183 SER A C 1
ATOM 1493 O O . SER A 1 183 ? -25.061 -8.189 40.907 1.00 55.94 183 SER A O 1
ATOM 1495 N N . ILE A 1 184 ? -23.395 -8.914 39.599 1.00 56.31 184 ILE A N 1
ATOM 1496 C CA . ILE A 1 184 ? -23.602 -10.328 39.952 1.00 56.31 184 ILE A CA 1
ATOM 1497 C C . ILE A 1 184 ? -23.168 -10.587 41.398 1.00 56.31 184 ILE A C 1
ATOM 1499 O O . ILE A 1 184 ? -23.899 -11.239 42.136 1.00 56.31 184 ILE A O 1
ATOM 1503 N N . ALA A 1 185 ? -22.040 -10.024 41.842 1.00 57.28 185 ALA A N 1
ATOM 1504 C CA . ALA A 1 185 ? -21.619 -10.131 43.237 1.00 57.28 185 ALA A CA 1
ATOM 1505 C C . ALA A 1 185 ? -22.651 -9.506 44.193 1.00 57.28 185 ALA A C 1
ATOM 1507 O O . ALA A 1 185 ? -23.026 -10.144 45.169 1.00 57.28 185 ALA A O 1
ATOM 1508 N N . CYS A 1 186 ? -23.185 -8.316 43.893 1.00 59.34 186 CYS A N 1
ATOM 1509 C CA . CYS A 1 186 ? -24.237 -7.691 44.697 1.00 59.34 186 CYS A CA 1
ATOM 1510 C C . CYS A 1 186 ? -25.550 -8.480 44.679 1.00 59.34 186 CYS A C 1
ATOM 1512 O O . CYS A 1 186 ? -26.178 -8.597 45.726 1.00 59.34 186 CYS A O 1
ATOM 1514 N N . VAL A 1 187 ? -25.960 -9.048 43.539 1.00 60.75 187 VAL A N 1
ATOM 1515 C CA . VAL A 1 187 ? -27.174 -9.878 43.449 1.00 60.75 187 VAL A CA 1
ATOM 1516 C C . VAL A 1 187 ? -26.998 -11.186 44.222 1.00 60.75 187 VAL A C 1
ATOM 1518 O O . VAL A 1 187 ? -27.887 -11.561 44.977 1.00 60.75 187 VAL A O 1
ATOM 1521 N N . VAL A 1 188 ? -25.841 -11.846 44.126 1.00 61.16 188 VAL A N 1
ATOM 1522 C CA . VAL A 1 188 ? -25.536 -13.056 44.908 1.00 61.16 188 VAL A CA 1
ATOM 1523 C C . VAL A 1 188 ? -25.460 -12.733 46.402 1.00 61.16 188 VAL A C 1
ATOM 1525 O O . VAL A 1 188 ? -26.050 -13.449 47.203 1.00 61.16 188 VAL A O 1
ATOM 1528 N N . ILE A 1 189 ? -24.817 -11.627 46.791 1.00 64.69 189 ILE A N 1
ATOM 1529 C CA . ILE A 1 189 ? -24.753 -11.175 48.189 1.00 64.69 189 ILE A CA 1
ATOM 1530 C C . ILE A 1 189 ? -26.156 -10.833 48.714 1.00 64.69 189 ILE A C 1
ATOM 1532 O O . ILE A 1 189 ? -26.510 -11.268 49.806 1.00 64.69 189 ILE A O 1
ATOM 1536 N N . LEU A 1 190 ? -26.992 -10.133 47.940 1.00 60.91 190 LEU A N 1
ATOM 1537 C CA . LEU A 1 190 ? -28.384 -9.844 48.306 1.00 60.91 190 LEU A CA 1
ATOM 1538 C C . LEU A 1 190 ? -29.217 -11.121 48.450 1.00 60.91 190 LEU A C 1
ATOM 1540 O O . LEU A 1 190 ? -29.951 -11.250 49.424 1.00 60.91 190 LEU A O 1
ATOM 1544 N N . VAL A 1 191 ? -29.081 -12.086 47.537 1.00 64.81 191 VAL A N 1
ATOM 1545 C CA . VAL A 1 191 ? -29.791 -13.374 47.608 1.00 64.81 191 VAL A CA 1
ATOM 1546 C C . VAL A 1 191 ? -29.321 -14.205 48.808 1.00 64.81 191 VAL A C 1
ATOM 1548 O O . VAL A 1 191 ? -30.148 -14.815 49.481 1.00 64.81 191 VAL A O 1
ATOM 1551 N N . VAL A 1 192 ? -28.028 -14.182 49.145 1.00 69.19 192 VAL A N 1
ATOM 1552 C CA . VAL A 1 192 ? -27.488 -14.859 50.338 1.00 69.19 192 VAL A CA 1
ATOM 1553 C C . VAL A 1 192 ? -27.960 -14.179 51.628 1.00 69.19 192 VAL A C 1
ATOM 1555 O O . VAL A 1 192 ? -28.348 -14.872 52.565 1.00 69.19 192 VAL A O 1
ATOM 1558 N N . ILE A 1 193 ? -28.003 -12.843 51.684 1.00 71.69 193 ILE A N 1
ATOM 1559 C CA . ILE A 1 193 ? -28.503 -12.092 52.850 1.00 71.69 193 ILE A CA 1
ATOM 1560 C C . ILE A 1 193 ? -30.015 -12.305 53.037 1.00 71.69 193 ILE A C 1
ATOM 1562 O O . ILE A 1 193 ? -30.479 -12.565 54.151 1.00 71.69 193 ILE A O 1
ATOM 1566 N N . LEU A 1 194 ? -30.797 -12.248 51.957 1.00 69.00 194 LEU A N 1
ATOM 1567 C CA . LEU A 1 194 ? -32.238 -12.520 51.994 1.00 69.00 194 LEU A CA 1
ATOM 1568 C C . LEU A 1 194 ? -32.526 -13.993 52.335 1.00 69.00 194 LEU A C 1
ATOM 1570 O O . LEU A 1 194 ? -33.442 -14.284 53.102 1.00 69.00 194 LEU A O 1
ATOM 1574 N N . GLY A 1 195 ? -31.705 -14.928 51.853 1.00 65.62 195 GLY A N 1
ATOM 1575 C CA . GLY A 1 195 ? -31.795 -16.345 52.212 1.00 65.62 195 GLY A CA 1
ATOM 1576 C C . GLY A 1 195 ? -31.452 -16.611 53.681 1.00 65.62 195 GLY A C 1
ATOM 1577 O O . GLY A 1 195 ? -32.189 -17.313 54.374 1.00 65.62 195 GLY A O 1
ATOM 1578 N N . ALA A 1 196 ? -30.379 -16.007 54.198 1.00 66.19 196 ALA A N 1
ATOM 1579 C CA . ALA A 1 196 ? -29.960 -16.161 55.591 1.00 66.19 196 ALA A CA 1
ATOM 1580 C C . ALA A 1 196 ? -30.982 -15.573 56.577 1.00 66.19 196 ALA A C 1
ATOM 1582 O O . ALA A 1 196 ? -31.262 -16.179 57.613 1.00 66.19 196 ALA A O 1
ATOM 1583 N N . THR A 1 197 ? -31.594 -14.432 56.244 1.00 65.50 197 THR A N 1
ATOM 1584 C CA . THR A 1 197 ? -32.672 -13.847 57.059 1.00 65.50 197 THR A CA 1
ATOM 1585 C C . THR A 1 197 ? -33.933 -14.717 57.051 1.00 65.50 197 THR A C 1
ATOM 1587 O O . THR A 1 197 ? -34.528 -14.918 58.110 1.00 65.50 197 THR A O 1
ATOM 1590 N N . ALA A 1 198 ? -34.301 -15.324 55.918 1.00 61.47 198 ALA A N 1
ATOM 1591 C CA . ALA A 1 198 ? -35.427 -16.260 55.844 1.00 61.47 198 ALA A CA 1
ATOM 1592 C C . ALA A 1 198 ? -35.201 -17.535 56.684 1.00 61.47 198 ALA A C 1
ATOM 1594 O O . ALA A 1 198 ? -36.095 -17.961 57.420 1.00 61.47 198 ALA A O 1
ATOM 1595 N N . VAL A 1 199 ? -33.996 -18.116 56.642 1.00 60.16 199 VAL A N 1
ATOM 1596 C CA . VAL A 1 199 ? -33.629 -19.294 57.454 1.00 60.16 199 VAL A CA 1
ATOM 1597 C C . VAL A 1 199 ? -33.584 -18.952 58.945 1.00 60.16 199 VAL A C 1
ATOM 1599 O O . VAL A 1 199 ? -34.090 -19.719 59.767 1.00 60.16 199 VAL A O 1
ATOM 1602 N N . ALA A 1 200 ? -33.060 -17.778 59.309 1.00 59.56 200 ALA A N 1
ATOM 1603 C CA . ALA A 1 200 ? -33.069 -17.299 60.689 1.00 59.56 200 ALA A CA 1
ATOM 1604 C C . ALA A 1 200 ? -34.502 -17.115 61.221 1.00 59.56 200 ALA A C 1
ATOM 1606 O O . ALA A 1 200 ? -34.800 -17.526 62.343 1.00 59.56 200 ALA A O 1
ATOM 1607 N N . PHE A 1 201 ? -35.421 -16.581 60.409 1.00 57.69 201 PHE A N 1
ATOM 1608 C CA . PHE A 1 201 ? -36.838 -16.473 60.773 1.00 57.69 201 PHE A CA 1
ATOM 1609 C C . PHE A 1 201 ? -37.499 -17.841 60.989 1.00 57.69 201 PHE A C 1
ATOM 1611 O O . PHE A 1 201 ? -38.287 -17.994 61.926 1.00 57.69 201 PHE A O 1
ATOM 1618 N N . LEU A 1 202 ? -37.160 -18.850 60.181 1.00 57.72 202 LEU A N 1
ATOM 1619 C CA . LEU A 1 202 ? -37.657 -20.218 60.363 1.00 57.72 202 LEU A CA 1
ATOM 1620 C C . LEU A 1 202 ? -37.097 -20.876 61.633 1.00 57.72 202 LEU A C 1
ATOM 1622 O O . LEU A 1 202 ? -37.855 -21.505 62.371 1.00 57.72 202 LEU A O 1
ATOM 1626 N N . PHE A 1 203 ? -35.819 -20.659 61.957 1.00 55.31 203 PHE A N 1
ATOM 1627 C CA . PHE A 1 203 ? -35.211 -21.148 63.201 1.00 55.31 203 PHE A CA 1
ATOM 1628 C C . PHE A 1 203 ? -35.798 -20.477 64.451 1.00 55.31 203 PHE A C 1
ATOM 1630 O O . PHE A 1 203 ? -36.105 -21.153 65.433 1.00 55.31 203 PHE A O 1
ATOM 1637 N N . ILE A 1 204 ? -36.032 -19.161 64.412 1.00 57.00 204 ILE A N 1
ATOM 1638 C CA . ILE A 1 204 ? -36.680 -18.429 65.512 1.00 57.00 204 ILE A CA 1
ATOM 1639 C C . ILE A 1 204 ? -38.128 -18.909 65.702 1.00 57.00 204 ILE A C 1
ATOM 1641 O O . ILE A 1 204 ? -38.589 -19.056 66.836 1.00 57.00 204 ILE A O 1
ATOM 1645 N N . ARG A 1 205 ? -38.848 -19.207 64.611 1.00 53.19 205 ARG A N 1
ATOM 1646 C CA . ARG A 1 205 ? -40.216 -19.747 64.665 1.00 53.19 205 ARG A CA 1
ATOM 1647 C C . ARG A 1 205 ? -40.250 -21.187 65.193 1.00 53.19 205 ARG A C 1
ATOM 1649 O O . ARG A 1 205 ? -41.117 -21.499 66.004 1.00 53.19 205 ARG A O 1
ATOM 1656 N N . SER A 1 206 ? -39.278 -22.019 64.813 1.00 55.62 206 SER A N 1
ATOM 1657 C CA . SER A 1 206 ? -39.102 -23.385 65.331 1.00 55.62 206 SER A CA 1
ATOM 1658 C C . SER A 1 206 ? -38.790 -23.393 66.833 1.00 55.62 206 SER A C 1
ATOM 1660 O O . SER A 1 206 ? -39.415 -24.131 67.592 1.00 55.62 206 SER A O 1
ATOM 1662 N N . ASN A 1 207 ? -37.898 -22.513 67.302 1.00 51.72 207 ASN A N 1
ATOM 1663 C CA . ASN A 1 207 ? -37.589 -22.401 68.731 1.00 51.72 207 ASN A CA 1
ATOM 1664 C C . ASN A 1 207 ? -38.759 -21.834 69.555 1.00 51.72 207 ASN A C 1
ATOM 1666 O O . ASN A 1 207 ? -38.941 -22.240 70.700 1.00 51.72 207 ASN A O 1
ATOM 1670 N N . ARG A 1 208 ? -39.603 -20.953 68.993 1.00 53.56 208 ARG A N 1
ATOM 1671 C CA . ARG A 1 208 ? -40.831 -20.499 69.678 1.00 53.56 208 ARG A CA 1
ATOM 1672 C C . ARG A 1 208 ? -41.898 -21.589 69.805 1.00 53.56 208 ARG A C 1
ATOM 1674 O O . ARG A 1 208 ? -42.648 -21.556 70.776 1.00 53.56 208 ARG A O 1
ATOM 1681 N N . LEU A 1 209 ? -41.966 -22.540 68.872 1.00 50.00 209 LEU A N 1
ATOM 1682 C CA . LEU A 1 209 ? -42.892 -23.676 68.970 1.00 50.00 209 LEU A CA 1
ATOM 1683 C C . LEU A 1 209 ? -42.420 -24.718 69.997 1.00 50.00 209 LEU A C 1
ATOM 1685 O O . LEU A 1 209 ? -43.251 -25.260 70.718 1.00 50.00 209 LEU A O 1
ATOM 1689 N N . ASN A 1 210 ? -41.107 -24.919 70.154 1.00 48.62 210 ASN A N 1
ATOM 1690 C CA . ASN A 1 210 ? -40.566 -25.830 71.172 1.00 48.62 210 ASN A CA 1
ATOM 1691 C C . ASN A 1 210 ? -40.719 -25.296 72.611 1.00 48.62 210 ASN A C 1
ATOM 1693 O O . ASN A 1 210 ? -40.959 -26.075 73.528 1.00 48.62 210 ASN A O 1
ATOM 1697 N N . VAL A 1 211 ? -40.663 -23.975 72.828 1.00 50.06 211 VAL A N 1
ATOM 1698 C CA . VAL A 1 211 ? -40.849 -23.368 74.168 1.00 50.06 211 VAL A CA 1
ATOM 1699 C C . VAL A 1 211 ? -42.325 -23.332 74.608 1.00 50.06 211 VAL A C 1
ATOM 1701 O O . VAL A 1 211 ? -42.619 -23.176 75.793 1.00 50.06 211 VAL A O 1
ATOM 1704 N N . ALA A 1 212 ? -43.275 -23.516 73.686 1.00 49.47 212 ALA A N 1
ATOM 1705 C CA . ALA A 1 212 ? -44.703 -23.542 74.006 1.00 49.47 212 ALA A CA 1
ATOM 1706 C C . ALA A 1 212 ? -45.205 -24.900 74.546 1.00 49.47 212 ALA A C 1
ATOM 1708 O O . ALA A 1 212 ? -46.351 -24.967 74.982 1.00 49.47 212 ALA A O 1
ATOM 1709 N N . ASN A 1 213 ? -44.377 -25.957 74.564 1.00 47.81 213 ASN A N 1
ATOM 1710 C CA . ASN A 1 213 ? -44.802 -27.307 74.968 1.00 47.81 213 ASN A CA 1
ATOM 1711 C C . ASN A 1 213 ? -44.378 -27.734 76.395 1.00 47.81 213 ASN A C 1
ATOM 1713 O O . ASN A 1 213 ? -44.639 -28.864 76.789 1.00 47.81 213 ASN A O 1
ATOM 1717 N N . GLU A 1 214 ? -43.760 -26.855 77.198 1.00 49.53 214 GLU A N 1
ATOM 1718 C CA . GLU A 1 214 ? -43.267 -27.210 78.550 1.00 49.53 214 GLU A CA 1
ATOM 1719 C C . GLU A 1 214 ? -43.856 -26.380 79.711 1.00 49.53 214 GLU A C 1
ATOM 1721 O O . GLU A 1 214 ? -43.284 -26.324 80.799 1.00 49.53 214 GLU A O 1
ATOM 1726 N N . ARG A 1 215 ? -45.034 -25.756 79.557 1.00 45.41 215 ARG A N 1
ATOM 1727 C CA . ARG A 1 215 ? -45.744 -25.147 80.703 1.00 45.41 215 ARG A CA 1
ATOM 1728 C C . ARG A 1 215 ? -47.075 -25.831 80.999 1.00 45.41 215 ARG A C 1
ATOM 1730 O O . ARG A 1 215 ? -48.112 -25.441 80.484 1.00 45.41 215 ARG A O 1
ATOM 1737 N N . GLY A 1 216 ? -46.987 -26.825 81.883 1.00 45.91 216 GLY A N 1
ATOM 1738 C CA . GLY A 1 216 ? -47.914 -27.091 82.988 1.00 45.91 216 GLY A CA 1
ATOM 1739 C C . GLY A 1 216 ? -49.416 -27.042 82.703 1.00 45.91 216 GLY A C 1
ATOM 1740 O O . GLY A 1 216 ? -50.049 -26.002 82.866 1.00 45.91 216 GLY A O 1
ATOM 1741 N N . GLY A 1 217 ? -50.009 -28.209 82.444 1.00 47.31 217 GLY A N 1
ATOM 1742 C CA . GLY A 1 217 ? -5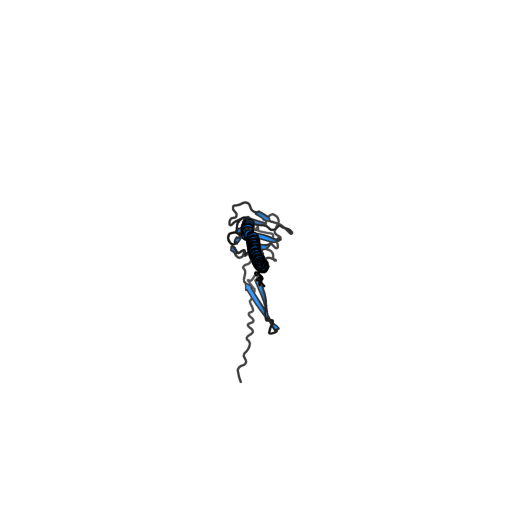1.415 -28.449 82.779 1.00 47.31 217 GLY A CA 1
ATOM 1743 C C . GLY A 1 217 ? -51.578 -28.651 84.299 1.00 47.31 217 GLY A C 1
ATOM 1744 O O . GLY A 1 217 ? -50.717 -29.286 84.913 1.00 47.31 217 GLY A O 1
ATOM 1745 N N . PRO A 1 218 ? -52.639 -28.128 84.943 1.00 45.56 218 PRO A N 1
ATOM 1746 C CA . PRO A 1 218 ? -52.836 -28.270 86.382 1.00 45.56 218 PRO A CA 1
ATOM 1747 C C . PRO A 1 218 ? -53.362 -29.672 86.721 1.00 45.56 218 PRO A C 1
ATOM 1749 O O . PRO A 1 218 ? -54.433 -30.071 86.267 1.00 45.56 218 PRO A O 1
ATOM 1752 N N . ALA A 1 219 ? -52.633 -30.417 87.557 1.00 45.81 219 ALA A N 1
ATOM 1753 C CA . ALA A 1 219 ? -53.153 -31.632 88.175 1.00 45.81 219 ALA A CA 1
ATOM 1754 C C . ALA A 1 219 ? -54.088 -31.254 89.336 1.00 45.81 219 ALA A C 1
ATOM 1756 O O . ALA A 1 219 ? -53.684 -30.653 90.333 1.00 45.81 219 ALA A O 1
ATOM 1757 N N . ILE A 1 220 ? -55.361 -31.589 89.154 1.00 48.75 220 ILE A N 1
ATOM 1758 C CA . ILE A 1 220 ? -56.477 -31.373 90.073 1.00 48.75 220 ILE A CA 1
ATOM 1759 C C . ILE A 1 220 ? -56.268 -32.197 91.353 1.00 48.75 220 ILE A C 1
ATOM 1761 O O . ILE A 1 220 ? -56.049 -33.406 91.307 1.00 48.75 220 ILE A O 1
ATOM 1765 N N . ARG A 1 221 ? -56.357 -31.528 92.507 1.00 40.12 221 ARG A N 1
ATOM 1766 C CA . ARG A 1 221 ? -56.268 -32.114 93.851 1.00 40.12 221 ARG A CA 1
ATOM 1767 C C . ARG A 1 221 ? -57.663 -32.592 94.274 1.00 40.12 221 ARG A C 1
ATOM 1769 O O . ARG A 1 221 ? -58.550 -31.763 94.461 1.00 40.12 221 ARG A O 1
ATOM 1776 N N . PHE A 1 222 ? -57.864 -33.900 94.429 1.00 40.59 222 PHE A N 1
ATOM 1777 C CA . PHE A 1 222 ? -59.076 -34.449 95.047 1.00 40.59 222 PHE A CA 1
ATOM 1778 C C . PHE A 1 222 ? -58.937 -34.460 96.574 1.00 40.59 222 PHE A C 1
ATOM 1780 O O . PHE A 1 222 ? -57.921 -34.888 97.117 1.00 40.59 222 PHE A O 1
ATOM 1787 N N . VAL A 1 223 ? -59.971 -33.954 97.247 1.00 49.41 223 VAL A N 1
ATOM 1788 C CA . VAL A 1 223 ? -60.146 -33.957 98.702 1.00 49.41 223 VAL A CA 1
ATOM 1789 C C . VAL A 1 223 ? -60.990 -35.171 99.091 1.00 49.41 223 VAL A C 1
ATOM 1791 O O . VAL A 1 223 ? -62.161 -35.228 98.716 1.00 49.41 223 VAL A O 1
ATOM 1794 N N . ARG A 1 224 ? -60.421 -36.092 99.872 1.00 49.59 224 ARG A N 1
ATOM 1795 C CA . ARG A 1 224 ? -60.978 -36.595 101.140 1.00 49.59 224 ARG A CA 1
ATOM 1796 C C . ARG A 1 224 ? -59.972 -37.488 101.849 1.00 49.59 224 ARG A C 1
ATOM 1798 O O . ARG A 1 224 ? -59.342 -38.309 101.154 1.00 49.59 224 ARG A O 1
#

Organism: NCBI:txid166010